Protein AF-A0AAV9ZPZ9-F1 (afdb_monomer)

Nearest PDB structures (foldseek):
  6bos-assembly1_A  TM=6.024E-01  e=9.660E-06  Homo sapiens
  6boq-assembly1_A  TM=6.324E-01  e=2.041E-05  Homo sapiens
  9dp2-assembly1_A  TM=6.092E-01  e=1.802E-05  Homo sapiens
  7n3z-assembly1_A  TM=7.004E-01  e=2.627E-04  Saccharomyces cerevisiae

Solvent-accessible surface area (backbone atoms only — not comparable to full-atom values): 19885 Å² total; per-residue (Å²): 136,84,84,80,80,78,76,78,76,72,77,76,75,75,64,76,88,62,86,49,75,63,76,82,74,74,91,55,28,40,32,43,58,47,80,62,89,50,90,67,58,61,42,52,41,38,42,64,41,79,76,90,66,96,67,90,79,85,81,86,86,81,83,82,81,91,85,80,89,80,86,86,80,84,89,86,86,81,88,85,90,81,86,83,82,85,83,87,80,85,86,83,84,83,78,90,84,81,91,85,88,84,86,71,88,83,78,77,70,76,79,72,79,76,74,86,67,77,84,62,55,54,51,31,41,34,32,34,60,48,80,47,39,44,70,62,45,54,69,30,72,71,46,52,56,60,49,73,75,31,45,33,39,33,36,20,28,32,32,47,55,78,75,52,52,80,80,57,75,68,60,93,54,44,47,67,50,72,32,38,46,83,81,53,95,84,69,57,86,54,62,47,14,22,35,43,44,28,31,41,73,76,46,73,70,56,42,77,36,68,92,56,35,49,35,34,30,45,26,35,31,50,85,63,34,36,40,32,39,34,45,38,72,53,94,85,47,84,62,67,85,74,51,97,59,65,60,68,62,49,50,49,52,35,49,51,56,37,52,78,67,72,37,46,44,36,41,36,28,35,55,61,42,42,40,37,49,62,69,70,47,98,86,52,72,86,45,72,53,92,56,91,55,76,62,34,74,55,18,52,53,48,31,48,57,20,64,78,65,52,36,42,73,49,80,61,135

Foldseek 3Di:
DDPPDPPPPDDQPPADDDEDEDDDPDLFFAEEAPPCVDQRHKFKYKYFDPWPDPDPDDDDDDDDDDDDDDDDDDDDDDDDDDDDDDDDDDDDDDDDDDDDDDDDPPPPDDPDPDPPADGPRMFIEMEHENQQCQQVLLVDVVSLVVLVVGQKYKYKFNQDDPPNLVVGDHDPQKGKDWAFDHQDPVNDGGTIIMMMIGRCNNQVVKDWPPVLDHRFWIWIDRPLATEIRGDADAPPDPCCVVDPDHRLVSNLVSLVVSLVVVGRYYYDYHQNWDQAQDFLDPPAPRRDDPPPDHTDPSVVSVSCSCVVRVYGYDHTD

Sequence (317 aa):
AQHSAQLSRSPWPRPIHHHRVLRDAGNRHLVYLCFQLRPCRSLRFSLRVPKCVGSVHTFNFVAPHTFSNSNTSHPASSAHITSAPSAPTANLLSASTNIFNDSNPNLLLPPLPSPTTPNVSSIKIQSWNIDGSFILLMGCPETQHDLVEYDFNLYQETHLRPQQHDTISVPVGYAVESKTRRPKANFAKSWGGVANVFNAARVPSSKIRNDLSGPDLMVTQVGDILLFNSYLLPESSVWEGELERELCSALAASVAMAYAGGFRIIIMGDLNARTASEMPSVYDPVRISKDNKSVSPRGRFLFRLCVDYDLVLANGA

Mean predi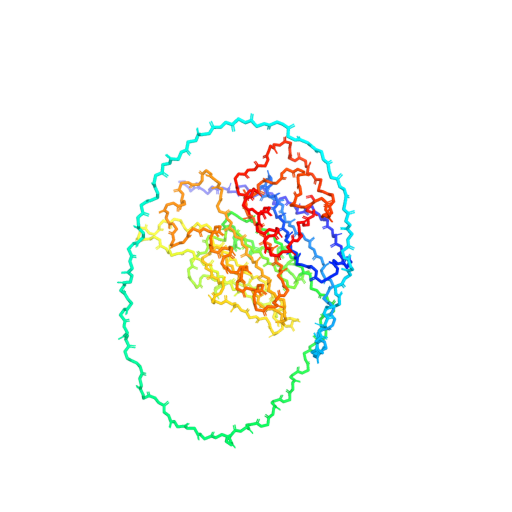cted aligned error: 13.34 Å

pLDDT: mean 73.68, std 26.49, range [20.25, 98.38]

Radius of gyration: 24.76 Å; Cα contacts (8 Å, |Δi|>4): 512; chains: 1; bounding box: 59×65×81 Å

Secondary structure (DSSP, 8-state):
---------PPPPPPPP--EEE---TT-EEEE----SSS---EEEEEEPPP--------PPPPPPP----------------PPPPPPP---------------TT--PPPPPPP------EEEEEEEE-TT-HHHHHT-HHHHHHHHT-SEEEEE---PPTTTTTT----TT-EEEEE-PPPPTT-PPP---EEEEE-TTT-TTEEE-GGG-BTTEEEEEETTEEEEEEEPPPTT-GGGGG-SS-HHHHHHHHHHHHHHTT-EEEEEEE-----TT--SSTTS-----S--SPPPHHHHHHHHHHHHTTEEEE---

Organism: NCBI:txid2862362

InterPro domains:
  IPR036691 Endonuclease/exonuclease/phosphatase superfamily [G3DSA:3.60.10.10] (123-317)
  IPR036691 Endonuclease/exonuclease/phosphatase superfamily [SSF56219] (122-315)

Structure (mmCIF, N/CA/C/O backbone):
data_AF-A0AAV9ZPZ9-F1
#
_entry.id   AF-A0AAV9ZPZ9-F1
#
loop_
_atom_site.group_PDB
_atom_site.id
_atom_site.type_symbol
_atom_site.label_atom_id
_atom_site.label_alt_id
_atom_site.label_comp_id
_atom_site.label_asym_id
_atom_site.label_entity_id
_atom_site.label_seq_id
_atom_site.pdbx_PDB_ins_code
_atom_site.Cartn_x
_atom_site.Cartn_y
_atom_site.Cartn_z
_atom_site.occupancy
_atom_site.B_iso_or_equiv
_atom_site.auth_seq_id
_atom_site.auth_comp_id
_atom_site.auth_asym_id
_atom_site.auth_atom_id
_atom_site.pdbx_PDB_model_num
ATOM 1 N N . ALA A 1 1 ? 29.589 22.861 30.982 1.00 39.78 1 ALA A N 1
ATOM 2 C CA . ALA A 1 1 ? 28.644 23.507 30.048 1.00 39.78 1 ALA A CA 1
ATOM 3 C C . ALA A 1 1 ? 27.742 22.437 29.443 1.00 39.78 1 ALA A C 1
ATOM 5 O O . ALA A 1 1 ? 28.264 21.412 29.023 1.00 39.78 1 ALA A O 1
ATOM 6 N N . GLN A 1 2 ? 26.421 22.631 29.431 1.00 34.19 2 GLN A N 1
ATOM 7 C CA . GLN A 1 2 ? 25.490 21.727 28.746 1.00 34.19 2 GLN A CA 1
ATOM 8 C C . GLN A 1 2 ? 25.285 22.223 27.310 1.00 34.19 2 GLN A C 1
ATOM 10 O O . GLN A 1 2 ? 24.747 23.308 27.114 1.00 34.19 2 GLN A O 1
ATOM 15 N N . HIS A 1 3 ? 25.701 21.443 26.309 1.00 31.19 3 HIS A N 1
ATOM 16 C CA . HIS A 1 3 ? 25.382 21.730 24.907 1.00 31.19 3 HIS A CA 1
ATOM 17 C C . HIS A 1 3 ? 24.000 21.167 24.558 1.00 31.19 3 HIS A C 1
ATOM 19 O O . HIS A 1 3 ? 23.867 20.072 24.015 1.00 31.19 3 HIS A O 1
ATOM 25 N N . SER A 1 4 ? 22.956 21.929 24.880 1.00 30.66 4 SER A N 1
ATOM 26 C CA . SER A 1 4 ? 21.592 21.689 24.410 1.00 30.66 4 SER A CA 1
ATOM 27 C C . SER A 1 4 ? 21.488 22.011 22.915 1.00 30.66 4 SER A C 1
ATOM 29 O O . SER A 1 4 ? 21.216 23.140 22.513 1.00 30.66 4 SER A O 1
ATOM 31 N N . ALA A 1 5 ? 21.721 21.004 22.070 1.00 31.52 5 ALA A N 1
ATOM 32 C CA . ALA A 1 5 ? 21.585 21.132 20.623 1.00 31.52 5 ALA A CA 1
ATOM 33 C C . ALA A 1 5 ? 20.123 21.428 20.235 1.00 31.52 5 ALA A C 1
ATOM 35 O O . ALA A 1 5 ? 19.275 20.534 20.207 1.00 31.52 5 ALA A O 1
ATOM 36 N N . GLN A 1 6 ? 19.823 22.691 19.921 1.00 29.53 6 GLN A N 1
ATOM 37 C CA . GLN A 1 6 ? 18.532 23.085 19.364 1.00 29.53 6 GLN A CA 1
ATOM 38 C C . GLN A 1 6 ? 18.382 22.505 17.952 1.00 29.53 6 GLN A C 1
ATOM 40 O O . GLN A 1 6 ? 18.874 23.065 16.973 1.00 29.53 6 GLN A O 1
ATOM 45 N N . LEU A 1 7 ? 17.669 21.382 17.844 1.00 30.73 7 LEU A N 1
ATOM 46 C CA . LEU A 1 7 ? 17.175 20.876 16.567 1.00 30.73 7 LEU A CA 1
ATOM 47 C C . LEU A 1 7 ? 16.192 21.894 15.981 1.00 30.73 7 LEU A C 1
ATOM 49 O O . LEU A 1 7 ? 15.022 21.935 16.364 1.00 30.73 7 LEU A O 1
ATOM 53 N N . SER A 1 8 ? 16.689 22.717 15.055 1.00 29.39 8 SER A N 1
ATOM 54 C CA . SER A 1 8 ? 15.884 23.662 14.285 1.00 29.39 8 SER A CA 1
ATOM 55 C C . SER A 1 8 ? 14.804 22.903 13.516 1.00 29.39 8 SER A C 1
ATOM 57 O O . SER A 1 8 ? 15.068 22.260 12.496 1.00 29.39 8 SER A O 1
ATOM 59 N N . ARG A 1 9 ? 13.572 22.939 14.035 1.00 34.66 9 ARG A N 1
ATOM 60 C CA . ARG A 1 9 ? 12.401 22.356 13.381 1.00 34.66 9 ARG A CA 1
ATOM 61 C C . ARG A 1 9 ? 12.002 23.249 12.212 1.00 34.66 9 ARG A C 1
ATOM 63 O O . ARG A 1 9 ? 11.139 24.111 12.354 1.00 34.66 9 ARG A O 1
ATOM 70 N N . SER A 1 10 ? 12.632 23.025 11.060 1.00 37.72 10 SER A N 1
ATOM 71 C CA . SER A 1 10 ? 12.112 23.524 9.786 1.00 37.72 10 SER A CA 1
ATOM 72 C C . SER A 1 10 ? 10.637 23.108 9.675 1.00 37.72 10 SER A C 1
ATOM 74 O O . SER A 1 10 ? 10.338 21.932 9.911 1.00 37.72 10 SER A O 1
ATOM 76 N N . PRO A 1 11 ? 9.700 24.030 9.390 1.00 47.59 11 PRO A N 1
ATOM 77 C CA . PRO A 1 11 ? 8.288 23.686 9.322 1.00 47.59 11 PRO A CA 1
ATOM 78 C C . PRO A 1 11 ? 8.068 22.672 8.200 1.00 47.59 11 PRO A C 1
ATOM 80 O O . PRO A 1 11 ? 8.465 22.910 7.057 1.00 47.59 11 PRO A O 1
ATOM 83 N N . TRP A 1 12 ? 7.433 21.541 8.525 1.00 48.06 12 TRP A N 1
ATOM 84 C CA . TRP A 1 12 ? 7.112 20.511 7.540 1.00 48.06 12 TRP A CA 1
ATOM 85 C C . TRP A 1 12 ? 6.350 21.146 6.365 1.00 48.06 12 TRP A C 1
ATOM 87 O O . TRP A 1 12 ? 5.352 21.840 6.594 1.00 48.06 12 TRP A O 1
ATOM 97 N N . PRO A 1 13 ? 6.804 20.959 5.112 1.00 46.88 13 PRO A N 1
ATOM 98 C CA . PRO A 1 13 ? 6.158 21.578 3.964 1.00 46.88 13 PRO A CA 1
ATOM 99 C C . PRO A 1 13 ? 4.733 21.039 3.841 1.00 46.88 13 PRO A C 1
ATOM 101 O O . PRO A 1 13 ? 4.533 19.837 3.659 1.00 46.88 13 PRO A O 1
ATOM 104 N N . ARG A 1 14 ? 3.743 21.934 3.954 1.00 41.25 14 ARG A N 1
ATOM 105 C CA . ARG A 1 14 ? 2.322 21.566 3.889 1.00 41.25 14 ARG A CA 1
ATOM 106 C C . ARG A 1 14 ? 2.041 20.800 2.585 1.00 41.25 14 ARG A C 1
ATOM 108 O O . ARG A 1 14 ? 2.448 21.285 1.524 1.00 41.25 14 ARG A O 1
ATOM 115 N N . PRO A 1 15 ? 1.346 19.646 2.625 1.00 45.75 15 PRO A N 1
ATOM 116 C CA . PRO A 1 15 ? 0.983 18.916 1.416 1.00 45.75 15 PRO A CA 1
ATOM 117 C C . PRO A 1 15 ? 0.199 19.812 0.452 1.00 45.75 15 PRO A C 1
ATOM 119 O O . PRO A 1 15 ? -0.768 20.450 0.856 1.00 45.75 15 PRO A O 1
ATOM 122 N N . ILE A 1 16 ? 0.578 19.851 -0.826 1.00 39.03 16 ILE A N 1
ATOM 123 C CA . ILE A 1 16 ? -0.185 20.597 -1.838 1.00 39.03 16 ILE A CA 1
ATOM 124 C C . ILE A 1 16 ? -1.461 19.808 -2.153 1.00 39.03 16 ILE A C 1
ATOM 126 O O . ILE A 1 16 ? -1.401 18.642 -2.540 1.00 39.03 16 ILE A O 1
ATOM 130 N N . HIS A 1 17 ? -2.624 20.429 -1.959 1.00 45.06 17 HIS A N 1
ATOM 131 C CA . HIS A 1 17 ? -3.911 19.744 -2.056 1.00 45.06 17 HIS A CA 1
ATOM 132 C C . HIS A 1 17 ? -4.427 19.682 -3.502 1.00 45.06 17 HIS A C 1
ATOM 134 O O . HIS A 1 17 ? -4.764 20.701 -4.106 1.00 45.06 17 HIS A O 1
ATOM 140 N N . HIS A 1 18 ? -4.575 18.468 -4.033 1.00 43.56 18 HIS A N 1
ATOM 141 C CA . HIS A 1 18 ? -5.292 18.203 -5.279 1.00 43.56 18 HIS A CA 1
ATOM 142 C C . HIS A 1 18 ? -6.359 17.133 -5.030 1.00 43.56 18 HIS A C 1
ATOM 144 O O . HIS A 1 18 ? -6.043 15.962 -4.846 1.00 43.56 18 HIS A O 1
ATOM 150 N N . HIS A 1 19 ? -7.633 17.535 -5.018 1.00 41.22 19 HIS A N 1
ATOM 151 C CA . HIS A 1 19 ? -8.759 16.611 -4.882 1.00 41.22 19 HIS A CA 1
ATOM 152 C C . HIS A 1 19 ? -9.276 16.213 -6.264 1.00 41.22 19 HIS A C 1
ATOM 154 O O . HIS A 1 19 ? -9.821 17.046 -6.988 1.00 41.22 19 HIS A O 1
ATOM 160 N N . ARG A 1 20 ? -9.156 14.929 -6.619 1.00 50.56 20 ARG A N 1
ATOM 161 C CA . ARG A 1 20 ? -9.786 14.365 -7.821 1.00 50.56 20 ARG A CA 1
ATOM 162 C C . ARG A 1 20 ? -10.886 13.389 -7.410 1.00 50.56 20 ARG A C 1
ATOM 164 O O . ARG A 1 20 ? -10.619 12.378 -6.762 1.00 50.56 20 ARG A O 1
ATOM 171 N N . VAL A 1 21 ? -12.126 13.711 -7.778 1.00 45.38 21 VAL A N 1
ATOM 172 C CA . VAL A 1 21 ? -13.261 12.782 -7.698 1.00 45.38 21 VAL A CA 1
ATOM 173 C C . VAL A 1 21 ? -13.277 11.983 -8.989 1.00 45.38 21 VAL A C 1
ATOM 175 O O . VAL A 1 21 ? -13.407 12.569 -10.065 1.00 45.38 21 VAL A O 1
ATOM 178 N N . LEU A 1 22 ? -13.164 10.663 -8.890 1.00 44.69 22 LEU A N 1
ATOM 179 C CA . LEU A 1 22 ? -13.325 9.797 -10.051 1.00 44.69 22 LEU A CA 1
ATOM 180 C C . LEU A 1 22 ? -14.797 9.428 -10.225 1.00 44.69 22 LEU A C 1
ATOM 182 O O . LEU A 1 22 ? -15.501 9.089 -9.271 1.00 44.69 22 LEU A O 1
ATOM 186 N N . ARG A 1 23 ? -15.263 9.554 -11.467 1.00 42.53 23 ARG A N 1
ATOM 187 C CA . ARG A 1 23 ? -16.580 9.118 -11.918 1.00 42.53 23 ARG A CA 1
ATOM 188 C C . ARG A 1 23 ? -16.348 8.017 -12.938 1.00 42.53 23 ARG A C 1
ATOM 190 O O . ARG A 1 23 ? -15.671 8.276 -13.921 1.00 42.53 23 ARG A O 1
ATOM 197 N N . ASP A 1 24 ? -16.919 6.856 -12.646 1.00 47.81 24 ASP A N 1
ATOM 198 C CA . ASP A 1 24 ? -17.129 5.726 -13.550 1.00 47.81 24 ASP A CA 1
ATOM 199 C C . ASP A 1 24 ? -15.905 5.242 -14.360 1.00 47.81 24 ASP A C 1
ATOM 201 O O . ASP A 1 24 ? -15.555 5.787 -15.403 1.00 47.81 24 ASP A O 1
ATOM 205 N N . ALA A 1 25 ? -15.271 4.170 -13.875 1.00 47.66 25 ALA A N 1
ATOM 206 C CA . ALA A 1 25 ? -14.272 3.399 -14.622 1.00 47.66 25 ALA A CA 1
ATOM 207 C C . ALA A 1 25 ? -14.888 2.143 -15.283 1.00 47.66 25 ALA A C 1
ATOM 209 O O . ALA A 1 25 ? -14.162 1.242 -15.709 1.00 47.66 25 ALA A O 1
ATOM 210 N N . GLY A 1 26 ? -16.223 2.040 -15.316 1.00 56.88 26 GLY A N 1
ATOM 211 C CA . GLY A 1 26 ? -16.924 0.788 -15.568 1.00 56.88 26 GLY A CA 1
ATOM 212 C C . GLY A 1 26 ? -16.586 -0.270 -14.514 1.00 56.88 26 GLY A C 1
ATOM 213 O O . GLY A 1 26 ? -16.321 0.039 -13.351 1.00 56.88 26 GLY A O 1
ATOM 214 N N . ASN A 1 27 ? -16.559 -1.533 -14.943 1.00 58.91 27 ASN A N 1
ATOM 215 C CA . ASN A 1 27 ? -16.225 -2.678 -14.089 1.00 58.91 27 ASN A CA 1
ATOM 216 C C . ASN A 1 27 ? -14.707 -2.948 -13.961 1.00 58.91 27 ASN A C 1
ATOM 218 O O . ASN A 1 27 ? -14.335 -3.892 -13.267 1.00 58.91 27 ASN A O 1
ATOM 222 N N . ARG A 1 28 ? -13.837 -2.159 -14.617 1.00 61.00 28 ARG A N 1
ATOM 223 C CA . ARG A 1 28 ? -12.378 -2.390 -14.635 1.00 61.00 28 ARG A CA 1
ATOM 224 C C . ARG A 1 28 ? -11.735 -2.101 -13.274 1.00 61.00 28 ARG A C 1
ATOM 226 O O . ARG A 1 28 ? -12.245 -1.316 -12.470 1.00 61.00 28 ARG A O 1
ATOM 233 N N . HIS A 1 29 ? -10.590 -2.724 -13.014 1.00 78.25 29 HIS A N 1
ATOM 234 C CA . HIS A 1 29 ? -9.835 -2.542 -11.773 1.00 78.25 29 HIS A CA 1
ATOM 235 C C . HIS A 1 29 ? -8.900 -1.323 -11.836 1.00 78.25 29 HIS A C 1
ATOM 237 O O . HIS A 1 29 ? -8.611 -0.797 -12.911 1.00 78.25 29 HIS A O 1
ATOM 243 N N . LEU A 1 30 ? -8.429 -0.833 -10.682 1.00 76.94 30 LEU A N 1
ATOM 244 C CA . LEU A 1 30 ? -7.764 0.474 -10.584 1.00 76.94 30 LEU A CA 1
ATOM 245 C C . LEU A 1 30 ? -6.407 0.405 -9.871 1.00 76.94 30 LEU A C 1
ATOM 247 O O . LEU A 1 30 ? -6.271 -0.159 -8.787 1.00 76.94 30 LEU A O 1
ATOM 251 N N . VAL A 1 31 ? -5.400 1.053 -10.454 1.00 70.75 31 VAL A N 1
ATOM 252 C CA . VAL A 1 31 ? -4.040 1.155 -9.909 1.00 70.75 31 VAL A CA 1
ATOM 253 C C . VAL A 1 31 ? -3.627 2.620 -9.846 1.00 70.75 31 VAL A C 1
ATOM 255 O O . VAL A 1 31 ? -3.607 3.329 -10.852 1.00 70.75 31 VAL A O 1
ATOM 258 N N . TYR A 1 32 ? -3.253 3.073 -8.655 1.00 71.12 32 TYR A N 1
ATOM 259 C CA . TYR A 1 32 ? -2.801 4.431 -8.382 1.00 71.12 32 TYR A CA 1
ATOM 260 C C . TYR A 1 32 ? -1.326 4.427 -8.014 1.00 71.12 32 TYR A C 1
ATOM 262 O O . TYR A 1 32 ? -0.907 3.773 -7.060 1.00 71.12 32 TYR A O 1
ATOM 270 N N . LEU A 1 33 ? -0.545 5.219 -8.742 1.00 57.72 33 LEU A N 1
ATOM 271 C CA . LEU A 1 33 ? 0.887 5.348 -8.510 1.00 57.72 33 LEU A CA 1
ATOM 272 C C . LEU A 1 33 ? 1.203 6.620 -7.736 1.00 57.72 33 LEU A C 1
ATOM 274 O O . LEU A 1 33 ? 1.046 7.731 -8.251 1.00 57.72 33 LEU A O 1
ATOM 278 N N . CYS A 1 34 ? 1.698 6.453 -6.509 1.00 52.28 34 CYS A N 1
ATOM 279 C CA . CYS A 1 34 ? 2.294 7.544 -5.753 1.00 52.28 34 CYS A CA 1
ATOM 280 C C . CYS A 1 34 ? 3.713 7.799 -6.263 1.00 52.28 34 CYS A C 1
ATOM 282 O O . CYS A 1 34 ? 4.687 7.241 -5.769 1.00 52.28 34 CYS A O 1
ATOM 284 N N . PHE A 1 35 ? 3.832 8.656 -7.279 1.00 49.41 35 PHE A N 1
ATOM 285 C CA . PHE A 1 35 ? 5.126 9.108 -7.786 1.00 49.41 35 PHE A CA 1
ATOM 286 C C . PHE A 1 35 ? 5.773 10.107 -6.824 1.00 49.41 35 PHE A C 1
ATOM 288 O O . PHE A 1 35 ? 5.693 11.325 -7.014 1.00 49.41 35 PHE A O 1
ATOM 295 N N . GLN A 1 36 ? 6.448 9.589 -5.797 1.00 44.31 36 GLN A N 1
ATOM 296 C CA . GLN A 1 36 ? 7.158 10.394 -4.808 1.00 44.31 36 GLN A CA 1
ATOM 297 C C . GLN A 1 36 ? 8.481 10.962 -5.367 1.00 44.31 36 GLN A C 1
ATOM 299 O O . GLN A 1 36 ? 9.577 10.648 -4.920 1.00 44.31 36 GLN A O 1
ATOM 304 N N . LEU A 1 37 ? 8.381 11.864 -6.353 1.00 36.00 37 LEU A N 1
ATOM 305 C CA . LEU A 1 37 ? 9.528 12.532 -6.994 1.00 36.00 37 LEU A CA 1
ATOM 306 C C . LEU A 1 37 ? 10.371 13.396 -6.029 1.00 36.00 37 LEU A C 1
ATOM 308 O O . LEU A 1 37 ? 11.476 13.804 -6.387 1.00 36.00 37 LEU A O 1
ATOM 312 N N . ARG A 1 38 ? 9.843 13.706 -4.834 1.00 40.94 38 ARG A N 1
ATOM 313 C CA . ARG A 1 38 ? 10.512 14.307 -3.660 1.00 40.94 38 ARG A CA 1
ATOM 314 C C . ARG A 1 38 ? 9.759 13.867 -2.389 1.00 40.94 38 ARG A C 1
ATOM 316 O O . ARG A 1 38 ? 8.539 13.742 -2.493 1.00 40.94 38 ARG A O 1
ATOM 323 N N . PRO A 1 39 ? 10.401 13.728 -1.211 1.00 43.56 39 PRO A N 1
ATOM 324 C CA . PRO A 1 39 ? 9.840 13.089 0.002 1.00 43.56 39 PRO A CA 1
ATOM 325 C C . PRO A 1 39 ? 8.656 13.800 0.708 1.00 43.56 39 PRO A C 1
ATOM 327 O O . PRO A 1 39 ? 8.381 13.548 1.875 1.00 43.56 39 PRO A O 1
ATOM 330 N N . CYS A 1 40 ? 7.935 14.697 0.027 1.00 45.97 40 CYS A N 1
ATOM 331 C CA . CYS A 1 40 ? 6.911 15.568 0.617 1.00 45.97 40 CYS A CA 1
ATOM 332 C C . CYS A 1 40 ? 5.625 15.641 -0.234 1.00 45.97 40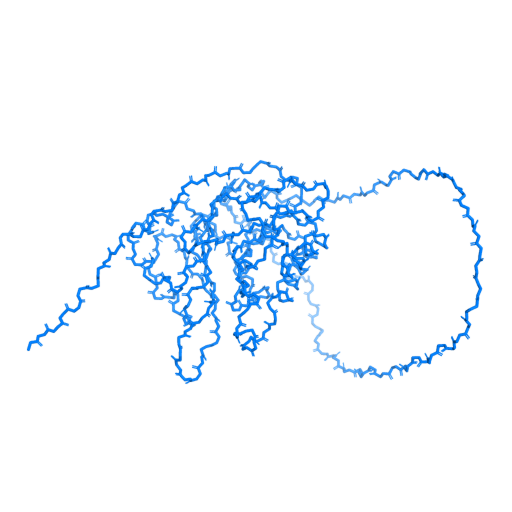 CYS A C 1
ATOM 334 O O . CYS A 1 40 ? 5.064 16.725 -0.412 1.00 45.97 40 CYS A O 1
ATOM 336 N N . ARG A 1 41 ? 5.180 14.528 -0.836 1.00 52.78 41 ARG A N 1
ATOM 337 C CA . ARG A 1 41 ? 3.961 14.491 -1.668 1.00 52.78 41 ARG A CA 1
ATOM 338 C C . ARG A 1 41 ? 3.021 13.355 -1.273 1.00 52.78 41 ARG A C 1
ATOM 340 O O . ARG A 1 41 ? 3.182 12.224 -1.708 1.00 52.78 41 ARG A O 1
ATOM 347 N N . SER A 1 42 ? 1.997 13.716 -0.506 1.00 55.88 42 SER A N 1
ATOM 348 C CA . SER A 1 42 ? 0.817 12.884 -0.267 1.00 55.88 42 SER A CA 1
ATOM 349 C C . SER A 1 42 ? -0.095 12.854 -1.504 1.00 55.88 42 SER A C 1
ATOM 351 O O . SER A 1 42 ? -0.313 13.886 -2.145 1.00 55.88 42 SER A O 1
ATOM 353 N N . LEU A 1 43 ? -0.647 11.682 -1.821 1.00 56.81 43 LEU A N 1
ATOM 354 C CA . LEU A 1 43 ? -1.585 11.452 -2.920 1.00 56.81 43 LEU A CA 1
ATOM 355 C C . LEU A 1 43 ? -3.004 11.230 -2.366 1.00 56.81 43 LEU A C 1
ATOM 357 O O . LEU A 1 43 ? -3.195 10.413 -1.468 1.00 56.81 43 LEU A O 1
ATOM 361 N N . ARG A 1 44 ? -4.004 11.958 -2.885 1.00 63.72 44 ARG A N 1
ATOM 362 C CA . ARG A 1 44 ? -5.352 12.086 -2.290 1.00 63.72 44 ARG A CA 1
ATOM 363 C C . ARG A 1 44 ? -6.465 11.829 -3.309 1.00 63.72 44 ARG A C 1
ATOM 365 O O . ARG A 1 44 ? -6.514 12.494 -4.343 1.00 63.72 44 ARG A O 1
ATOM 372 N N . PHE A 1 45 ? -7.409 10.941 -2.991 1.00 58.66 45 PHE A N 1
ATOM 373 C CA . PHE A 1 45 ? -8.557 10.626 -3.852 1.00 58.66 45 PHE A CA 1
ATOM 374 C C . PHE A 1 45 ? -9.877 10.497 -3.085 1.00 58.66 45 PHE A C 1
ATOM 376 O O . PHE A 1 45 ? -9.914 10.231 -1.884 1.00 58.66 45 PHE A O 1
ATOM 383 N N . SER A 1 46 ? -10.982 10.630 -3.823 1.00 61.47 46 SER A N 1
ATOM 384 C CA . SER A 1 46 ? -12.315 10.222 -3.377 1.00 61.47 46 SER A CA 1
ATOM 385 C C . SER A 1 46 ? -12.937 9.302 -4.424 1.00 61.47 46 SER A C 1
ATOM 387 O O . SER A 1 46 ? -13.151 9.711 -5.571 1.00 61.47 46 SER A O 1
ATOM 389 N N . LEU A 1 47 ? -13.200 8.056 -4.025 1.00 64.31 47 LEU A N 1
ATOM 390 C CA . LEU A 1 47 ? -13.844 7.041 -4.848 1.00 64.31 47 LEU A CA 1
ATOM 391 C C . LEU A 1 47 ? -15.313 6.922 -4.441 1.00 64.31 47 LEU A C 1
ATOM 393 O O . LEU A 1 47 ? -15.624 6.683 -3.275 1.00 64.31 47 LEU A O 1
ATOM 397 N N . ARG A 1 48 ? -16.229 7.029 -5.406 1.00 57.62 48 ARG A N 1
ATOM 398 C CA . ARG A 1 48 ? -17.614 6.587 -5.204 1.00 57.62 48 ARG A CA 1
ATOM 399 C C . ARG A 1 48 ? -17.666 5.074 -5.338 1.00 57.62 48 ARG A C 1
ATOM 401 O O . ARG A 1 48 ? -17.303 4.542 -6.382 1.00 57.62 48 ARG A O 1
ATOM 408 N N . VAL A 1 49 ? -18.124 4.399 -4.290 1.00 51.09 49 VAL A N 1
ATOM 409 C CA . VAL A 1 49 ? -18.348 2.954 -4.318 1.00 51.09 49 VAL A CA 1
ATOM 410 C C . VAL A 1 49 ? -19.817 2.748 -4.698 1.00 51.09 49 VAL A C 1
ATOM 412 O O . VAL A 1 49 ? -20.687 3.233 -3.970 1.00 51.09 49 VAL A O 1
ATOM 415 N N . PRO A 1 50 ? -20.140 2.100 -5.837 1.00 43.88 50 PRO A N 1
ATOM 416 C CA . PRO A 1 50 ? -21.522 1.736 -6.143 1.00 43.88 50 PRO A CA 1
ATOM 417 C C . PRO A 1 50 ? -22.096 0.882 -5.007 1.00 43.88 50 PRO A C 1
ATOM 419 O O . PRO A 1 50 ? -21.387 0.051 -4.441 1.00 43.88 50 PRO A O 1
ATOM 422 N N . LYS A 1 51 ? -23.365 1.122 -4.650 1.00 43.06 51 LYS A N 1
ATOM 423 C CA . LYS A 1 51 ? -24.006 0.506 -3.478 1.00 43.06 51 LYS A CA 1
ATOM 424 C C . LYS A 1 51 ? -23.903 -1.021 -3.539 1.00 43.06 51 LYS A C 1
ATOM 426 O O . LYS A 1 51 ? -24.452 -1.628 -4.454 1.00 43.06 51 LYS A O 1
ATOM 431 N N . CYS A 1 52 ? -23.295 -1.628 -2.523 1.00 35.34 52 CYS A N 1
ATOM 432 C CA . CYS A 1 52 ? -23.224 -3.080 -2.362 1.00 35.34 52 CYS A CA 1
ATOM 433 C C . CYS A 1 52 ? -24.590 -3.649 -1.921 1.00 35.34 52 CYS A C 1
ATOM 435 O O . CYS A 1 52 ? -24.769 -4.056 -0.775 1.00 35.34 52 CYS A O 1
ATOM 437 N N . VAL A 1 53 ? -25.573 -3.646 -2.825 1.00 32.31 53 VAL A N 1
ATOM 438 C CA . VAL A 1 53 ? -26.846 -4.367 -2.668 1.00 32.31 53 VAL A CA 1
ATOM 439 C C . VAL A 1 53 ? -26.648 -5.771 -3.232 1.00 32.31 53 VAL A C 1
ATOM 441 O O . VAL A 1 53 ? -26.299 -5.900 -4.404 1.00 32.31 53 VAL A O 1
ATOM 444 N N . GLY A 1 54 ? -26.839 -6.804 -2.405 1.00 26.72 54 GLY A N 1
ATOM 445 C CA . GLY A 1 54 ? -26.486 -8.200 -2.700 1.00 26.72 54 GLY A CA 1
ATOM 446 C C . GLY A 1 54 ? -27.216 -8.799 -3.906 1.00 26.72 54 GLY A C 1
ATOM 447 O O . GLY A 1 54 ? -28.212 -9.495 -3.748 1.00 26.72 54 GLY A O 1
ATOM 448 N N . SER A 1 55 ? -26.693 -8.533 -5.101 1.00 23.78 55 SER A N 1
ATOM 449 C CA . SER A 1 55 ? -27.284 -8.894 -6.389 1.00 23.78 55 SER A CA 1
ATOM 450 C C . SER A 1 55 ? -26.324 -9.826 -7.121 1.00 23.78 55 SER A C 1
ATOM 452 O O . SER A 1 55 ? -25.280 -9.395 -7.609 1.00 23.78 55 SER A O 1
ATOM 454 N N . VAL A 1 56 ? -26.650 -11.120 -7.173 1.00 21.72 56 VAL A N 1
ATOM 455 C CA . VAL A 1 56 ? -25.863 -12.100 -7.934 1.00 21.72 56 VAL A CA 1
ATOM 456 C C . VAL A 1 56 ? -26.141 -11.886 -9.420 1.00 21.72 56 VAL A C 1
ATOM 458 O O . VAL A 1 56 ? -27.157 -12.334 -9.945 1.00 21.72 56 VAL A O 1
ATOM 461 N N . HIS A 1 57 ? -25.247 -11.170 -10.099 1.00 22.39 57 HIS A N 1
ATOM 462 C CA . HIS A 1 57 ? -25.347 -10.936 -11.536 1.00 22.39 57 HIS A CA 1
ATOM 463 C C . HIS A 1 57 ? -24.651 -12.050 -12.324 1.00 22.39 57 HIS A C 1
ATOM 465 O O . HIS A 1 57 ? -23.444 -12.014 -12.555 1.00 22.39 57 HIS A O 1
ATOM 471 N N . THR A 1 58 ? -25.427 -13.040 -12.763 1.00 21.06 58 THR A N 1
ATOM 472 C CA . THR A 1 58 ? -24.995 -14.002 -13.784 1.00 21.06 58 THR A CA 1
ATOM 473 C C . THR A 1 58 ? -25.017 -13.330 -15.159 1.00 21.06 58 THR A C 1
ATOM 475 O O . THR A 1 58 ? -26.048 -12.791 -15.559 1.00 21.06 58 THR A O 1
ATOM 478 N N . PHE A 1 59 ? -23.910 -13.387 -15.902 1.00 21.45 59 PHE A N 1
ATOM 479 C CA . PHE A 1 59 ? -23.819 -12.850 -17.263 1.00 21.45 59 PHE A CA 1
ATOM 480 C C . PHE A 1 59 ? -23.460 -13.948 -18.268 1.00 21.45 59 PHE A C 1
ATOM 482 O O . PHE A 1 59 ? -22.410 -14.578 -18.163 1.00 21.45 59 PHE A O 1
ATOM 489 N N . ASN A 1 60 ? -24.320 -14.134 -19.271 1.00 20.25 60 ASN A N 1
ATOM 490 C CA . ASN A 1 60 ? -24.028 -14.948 -20.449 1.00 20.25 60 ASN A CA 1
ATOM 491 C C . ASN A 1 60 ? -23.396 -14.061 -21.528 1.00 20.25 60 ASN A C 1
ATOM 493 O O . ASN A 1 60 ? -23.954 -13.015 -21.862 1.00 20.25 60 ASN A O 1
ATOM 497 N N . PHE A 1 61 ? -22.279 -14.492 -22.114 1.00 22.16 61 PHE A N 1
ATOM 498 C CA . PHE A 1 61 ? -21.699 -13.827 -23.281 1.00 22.16 61 PHE A CA 1
ATOM 499 C C . PHE A 1 61 ? -22.278 -14.399 -24.578 1.00 22.16 61 PHE A C 1
ATOM 501 O O . PHE A 1 61 ? -22.198 -15.600 -24.827 1.00 22.16 61 PHE A O 1
ATOM 508 N N . VAL A 1 62 ? -22.809 -13.521 -25.430 1.00 21.50 62 VAL A N 1
ATOM 509 C CA . VAL A 1 62 ? -23.096 -13.819 -26.840 1.00 21.50 62 VAL A CA 1
ATOM 510 C C . VAL A 1 62 ? -21.942 -13.262 -27.666 1.00 21.50 62 VAL A C 1
ATOM 512 O O . VAL A 1 62 ? -21.678 -12.061 -27.627 1.00 21.50 62 VAL A O 1
ATOM 515 N N . ALA A 1 63 ? -21.235 -14.126 -28.392 1.00 23.62 63 ALA A N 1
ATOM 516 C CA . ALA A 1 63 ? -20.118 -13.713 -29.236 1.00 23.62 63 ALA A CA 1
ATOM 517 C C . ALA A 1 63 ? -20.624 -13.079 -30.551 1.00 23.62 63 ALA A C 1
ATOM 519 O O . ALA A 1 63 ? -21.436 -13.702 -31.239 1.00 23.62 63 ALA A O 1
ATOM 520 N N . PRO A 1 64 ? -20.155 -11.877 -30.941 1.00 26.86 64 PRO A N 1
ATOM 521 C CA . PRO A 1 64 ? -20.404 -11.336 -32.273 1.00 26.86 64 PRO A CA 1
ATOM 522 C C . PRO A 1 64 ? -19.562 -12.065 -33.335 1.00 26.86 64 PRO A C 1
ATOM 524 O O . PRO A 1 64 ? -18.516 -12.645 -33.042 1.00 26.86 64 PRO A O 1
ATOM 527 N N . HIS A 1 65 ? -20.043 -12.053 -34.578 1.00 26.00 65 HIS A N 1
ATOM 528 C CA . HIS A 1 65 ? -19.540 -12.918 -35.648 1.00 26.00 65 HIS A CA 1
ATOM 529 C C . HIS A 1 65 ? -18.139 -12.570 -36.178 1.00 26.00 65 HIS A C 1
ATOM 531 O O . HIS A 1 65 ? -17.697 -11.423 -36.191 1.00 26.00 65 HIS A O 1
ATOM 537 N N . THR A 1 66 ? -17.497 -13.603 -36.725 1.00 28.36 66 THR A N 1
ATOM 538 C CA . THR A 1 66 ? -16.311 -13.542 -37.588 1.00 28.36 66 THR A CA 1
ATOM 539 C C . THR A 1 66 ? -16.479 -12.599 -38.782 1.00 28.36 66 THR A C 1
ATOM 541 O O . THR A 1 66 ? -17.520 -12.616 -39.438 1.00 28.36 66 THR A O 1
ATOM 544 N N . PHE A 1 67 ? -15.396 -11.919 -39.164 1.00 25.56 67 PHE A N 1
ATOM 545 C CA . PHE A 1 67 ? -15.195 -11.386 -40.516 1.00 25.56 67 PHE A CA 1
ATOM 546 C C . PHE A 1 67 ? -13.908 -11.961 -41.128 1.00 25.56 67 PHE A C 1
ATOM 548 O O . PHE A 1 67 ? -13.042 -12.448 -40.404 1.00 25.56 67 PHE A O 1
ATOM 555 N N . SER A 1 68 ? -13.817 -11.979 -42.459 1.00 29.91 68 SER A N 1
ATOM 556 C CA . SER A 1 68 ? -12.859 -12.806 -43.212 1.00 29.91 68 SER A CA 1
ATOM 557 C C . SER A 1 68 ? -12.110 -12.031 -44.305 1.00 29.91 68 SER A C 1
ATOM 559 O O . SER A 1 68 ? -12.577 -10.978 -44.731 1.00 29.91 68 SER A O 1
ATOM 561 N N . ASN A 1 69 ? -11.024 -12.644 -44.806 1.00 30.73 69 ASN A N 1
ATOM 562 C CA . ASN A 1 69 ? -10.300 -12.330 -46.053 1.00 30.73 69 ASN A CA 1
ATOM 563 C C . ASN A 1 69 ? -9.431 -11.040 -46.074 1.00 30.73 69 ASN A C 1
ATOM 565 O O . ASN A 1 69 ? -9.753 -10.055 -45.425 1.00 30.73 69 ASN A O 1
ATOM 569 N N . SER A 1 70 ? -8.300 -10.975 -46.806 1.00 33.12 70 SER A N 1
ATOM 570 C CA . SER A 1 70 ? -7.560 -12.040 -47.533 1.00 33.12 70 SER A CA 1
ATOM 571 C C . SER A 1 70 ? -6.155 -11.625 -48.029 1.00 33.12 70 SER A C 1
ATOM 573 O O . SER A 1 70 ? -5.998 -10.521 -48.535 1.00 33.12 70 SER A O 1
ATOM 575 N N . ASN A 1 71 ? -5.251 -12.617 -48.086 1.00 31.09 71 ASN A N 1
ATOM 576 C CA . ASN A 1 71 ? -4.205 -12.867 -49.106 1.00 31.09 71 ASN A CA 1
ATOM 577 C C . ASN A 1 71 ? -2.956 -11.966 -49.297 1.00 31.09 71 ASN A C 1
ATOM 579 O O . ASN A 1 71 ? -2.963 -10.753 -49.138 1.00 31.09 71 ASN A O 1
ATOM 583 N N . THR A 1 72 ? -1.924 -12.645 -49.840 1.00 31.22 72 THR A N 1
ATOM 584 C CA . THR A 1 72 ? -0.611 -12.201 -50.380 1.00 31.22 72 THR A CA 1
ATOM 585 C C . THR A 1 72 ? 0.517 -11.937 -49.363 1.00 31.22 72 THR A C 1
ATOM 587 O O . THR A 1 72 ? 0.290 -11.314 -48.336 1.00 31.22 72 THR A O 1
ATOM 590 N N . SER A 1 73 ? 1.765 -12.394 -49.573 1.00 32.62 73 SER A N 1
ATOM 591 C CA . SER A 1 73 ? 2.293 -13.426 -50.504 1.00 32.62 73 SER A CA 1
ATOM 592 C C . SER A 1 73 ? 3.691 -13.921 -50.065 1.00 32.62 73 SER A C 1
ATOM 594 O O . SER A 1 73 ? 4.452 -13.156 -49.482 1.00 32.62 73 SER A O 1
ATOM 596 N N . HIS A 1 74 ? 4.055 -15.172 -50.387 1.00 33.84 74 HIS A N 1
ATOM 597 C CA . HIS A 1 74 ? 5.412 -15.727 -50.184 1.00 33.84 74 HIS A CA 1
ATOM 598 C C . HIS A 1 74 ? 6.471 -15.064 -51.100 1.00 33.84 74 HIS A C 1
ATOM 600 O O . HIS A 1 74 ? 6.112 -14.469 -52.117 1.00 33.84 74 HIS A O 1
ATOM 606 N N . PRO A 1 75 ? 7.773 -15.165 -50.759 1.00 46.72 75 PRO A N 1
ATOM 607 C CA . PRO A 1 75 ? 8.583 -16.302 -51.236 1.00 46.72 75 PRO A CA 1
ATOM 608 C C . PRO A 1 75 ? 9.130 -17.190 -50.102 1.00 46.72 75 PRO A C 1
ATOM 610 O O . PRO A 1 75 ? 8.901 -16.925 -48.923 1.00 46.72 75 PRO A O 1
ATOM 613 N N . ALA A 1 76 ? 9.837 -18.264 -50.466 1.00 33.22 76 ALA A N 1
ATOM 614 C CA . ALA A 1 76 ? 10.399 -19.246 -49.538 1.00 33.22 76 ALA A CA 1
ATOM 615 C C . ALA A 1 76 ? 11.936 -19.199 -49.465 1.00 33.22 76 ALA A C 1
ATOM 617 O O . ALA A 1 76 ? 12.610 -18.882 -50.444 1.00 33.22 76 ALA A O 1
ATOM 618 N N . SER A 1 77 ? 12.482 -19.628 -48.327 1.00 35.78 77 SER A N 1
ATOM 619 C CA . SER A 1 77 ? 13.833 -20.187 -48.202 1.00 35.78 77 SER A CA 1
ATOM 620 C C . SER A 1 77 ? 13.797 -21.361 -47.211 1.00 35.78 77 SER A C 1
ATOM 622 O O . SER A 1 77 ? 12.799 -21.564 -46.515 1.00 35.78 77 SER A O 1
ATOM 624 N N . SER A 1 78 ? 14.819 -22.217 -47.233 1.00 33.00 78 SER A N 1
ATOM 625 C CA . SER A 1 78 ? 14.678 -23.629 -46.851 1.00 33.00 78 SER A CA 1
ATOM 626 C C . SER A 1 78 ? 15.692 -24.127 -45.821 1.00 33.00 78 SER A C 1
ATOM 628 O O . SER A 1 78 ? 16.831 -23.677 -45.806 1.00 33.00 78 SER A O 1
ATOM 630 N N . ALA A 1 79 ? 15.283 -25.182 -45.108 1.00 31.81 79 ALA A N 1
ATOM 631 C CA . ALA A 1 79 ? 16.098 -26.114 -44.322 1.00 31.81 79 ALA A CA 1
ATOM 632 C C . ALA A 1 79 ? 16.813 -25.570 -43.066 1.00 31.81 79 ALA A C 1
ATOM 634 O O . ALA A 1 79 ? 17.853 -24.928 -43.134 1.00 31.81 79 ALA A O 1
ATOM 635 N N . HIS A 1 80 ? 16.375 -26.060 -41.903 1.00 35.50 80 HIS A N 1
ATOM 636 C CA . HIS A 1 80 ? 17.113 -27.165 -41.282 1.00 35.50 80 HIS A CA 1
ATOM 637 C C . HIS A 1 80 ? 16.186 -28.033 -40.418 1.00 35.50 80 HIS A C 1
ATOM 639 O O . HIS A 1 80 ? 15.326 -27.517 -39.710 1.00 35.50 80 HIS A O 1
ATOM 645 N N . ILE A 1 81 ? 16.370 -29.354 -40.477 1.00 36.78 81 ILE A N 1
ATOM 646 C CA . ILE A 1 81 ? 15.753 -30.310 -39.548 1.00 36.78 81 ILE A CA 1
ATOM 647 C C . ILE A 1 81 ? 16.841 -30.754 -38.572 1.00 36.78 81 ILE A C 1
ATOM 649 O O . ILE A 1 81 ? 17.872 -31.274 -38.997 1.00 36.78 81 ILE A O 1
ATOM 653 N N . THR A 1 82 ? 16.599 -30.581 -37.276 1.00 36.31 82 THR A N 1
ATOM 654 C CA . THR A 1 82 ? 17.379 -31.192 -36.192 1.00 36.31 82 THR A CA 1
ATOM 655 C C . THR A 1 82 ? 16.433 -31.726 -35.117 1.00 36.31 82 THR A C 1
ATOM 657 O O . THR A 1 82 ? 15.346 -31.198 -34.890 1.00 36.31 82 THR A O 1
ATOM 660 N N . SER A 1 83 ? 16.817 -32.849 -34.513 1.00 35.66 83 SER A N 1
ATOM 661 C CA . SER A 1 83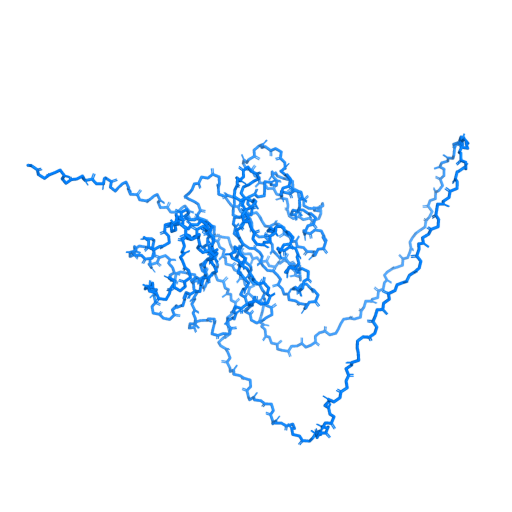 ? 15.971 -33.677 -33.648 1.00 35.66 83 SER A CA 1
ATOM 662 C C . SER A 1 83 ? 15.675 -33.047 -32.285 1.00 35.66 83 SER A C 1
ATOM 664 O O . SER A 1 83 ? 16.584 -32.553 -31.618 1.00 35.66 83 SER A O 1
ATOM 666 N N . ALA A 1 84 ? 14.431 -33.177 -31.819 1.00 38.84 84 ALA A N 1
ATOM 667 C CA . ALA A 1 84 ? 14.062 -32.867 -30.440 1.00 38.84 84 ALA A CA 1
ATOM 668 C C . ALA A 1 84 ? 14.575 -33.947 -29.457 1.00 38.84 84 ALA A C 1
ATOM 670 O O . ALA A 1 84 ? 14.463 -35.137 -29.762 1.00 38.84 84 ALA A O 1
ATOM 671 N N . PRO A 1 85 ? 15.089 -33.572 -28.269 1.00 43.75 85 PRO A N 1
ATOM 672 C CA . PRO A 1 85 ? 15.353 -34.511 -27.184 1.00 43.75 85 PRO A CA 1
ATOM 673 C C . PRO A 1 85 ? 14.060 -34.879 -26.435 1.00 43.75 85 PRO A C 1
ATOM 675 O O . PRO A 1 85 ? 13.162 -34.056 -26.256 1.00 43.75 85 PRO A O 1
ATOM 678 N N . SER A 1 86 ? 13.973 -36.125 -25.972 1.00 37.69 86 SER A N 1
ATOM 679 C CA . SER A 1 86 ? 12.822 -36.678 -25.247 1.00 37.69 86 SER A CA 1
ATOM 680 C C . SER A 1 86 ? 12.651 -36.091 -23.841 1.00 37.69 86 SER A C 1
ATOM 682 O O . SER A 1 86 ? 13.609 -36.050 -23.067 1.00 37.69 86 SER A O 1
ATOM 684 N N . ALA A 1 87 ? 11.419 -35.737 -23.466 1.00 38.50 87 ALA A N 1
ATOM 685 C CA . ALA A 1 87 ? 11.081 -35.355 -22.095 1.00 38.50 87 ALA A CA 1
ATOM 686 C C . ALA A 1 87 ? 11.007 -36.591 -21.164 1.00 38.50 87 ALA A C 1
ATOM 688 O O . ALA A 1 87 ? 10.393 -37.590 -21.546 1.00 38.50 87 ALA A O 1
ATOM 689 N N . PRO A 1 88 ? 11.580 -36.546 -19.944 1.00 43.88 88 PRO A N 1
ATOM 690 C CA . PRO A 1 88 ? 11.481 -37.640 -18.981 1.00 43.88 88 PRO A CA 1
ATOM 691 C C . PRO A 1 88 ? 10.121 -37.639 -18.263 1.00 43.88 88 PRO A C 1
ATOM 693 O O . PRO A 1 88 ? 9.688 -36.628 -17.711 1.00 43.88 88 PRO A O 1
ATOM 696 N N . THR A 1 89 ? 9.451 -38.790 -18.235 1.00 34.94 89 THR A N 1
ATOM 697 C CA . THR A 1 89 ? 8.167 -38.973 -17.542 1.00 34.94 89 THR A CA 1
ATOM 698 C C . THR A 1 89 ? 8.320 -39.261 -16.050 1.00 34.94 89 THR A C 1
ATOM 700 O O . THR A 1 89 ? 9.032 -40.186 -15.678 1.00 34.94 89 THR A O 1
ATOM 703 N N . ALA A 1 90 ? 7.510 -38.550 -15.259 1.00 34.41 90 ALA A N 1
ATOM 704 C CA . ALA A 1 90 ? 6.896 -38.946 -13.985 1.00 34.41 90 ALA A CA 1
ATOM 705 C C . ALA A 1 90 ? 7.773 -39.425 -12.803 1.00 34.41 90 ALA A C 1
ATOM 707 O O . ALA A 1 90 ? 8.475 -40.426 -12.864 1.00 34.41 90 ALA A O 1
ATOM 708 N N . ASN A 1 91 ? 7.530 -38.809 -11.641 1.00 30.25 91 ASN A N 1
ATOM 709 C CA . ASN A 1 91 ? 7.304 -39.539 -10.387 1.00 30.25 91 ASN A CA 1
ATOM 710 C C . ASN A 1 91 ? 6.530 -38.642 -9.404 1.00 30.25 91 ASN A C 1
ATOM 712 O O . ASN A 1 91 ? 7.101 -37.760 -8.769 1.00 30.25 91 ASN A O 1
ATOM 716 N N . LEU A 1 92 ? 5.213 -38.851 -9.306 1.00 34.34 92 LEU A N 1
ATOM 717 C CA . LEU A 1 92 ? 4.340 -38.181 -8.337 1.00 34.34 92 LEU A CA 1
ATOM 718 C C . LEU A 1 92 ? 4.059 -39.146 -7.182 1.00 34.34 92 LEU A C 1
ATOM 720 O O . LEU A 1 92 ? 3.367 -40.146 -7.359 1.00 34.34 92 LEU A O 1
ATOM 724 N N . LEU A 1 93 ? 4.609 -38.852 -6.004 1.00 34.50 93 LEU A N 1
ATOM 725 C CA . LEU A 1 93 ? 4.383 -39.645 -4.796 1.00 34.50 93 LEU A CA 1
ATOM 726 C C . LEU A 1 93 ? 2.976 -39.390 -4.243 1.00 34.50 93 LEU A C 1
ATOM 728 O O . LEU A 1 93 ? 2.658 -38.286 -3.803 1.00 34.50 93 LEU A O 1
ATOM 732 N N . SER A 1 94 ? 2.142 -40.428 -4.232 1.00 35.66 94 SER A N 1
ATOM 733 C CA . SER A 1 94 ? 0.815 -40.403 -3.617 1.00 35.66 94 SER A CA 1
ATOM 734 C C . SER A 1 94 ? 0.918 -40.485 -2.089 1.00 35.66 94 SER A C 1
ATOM 736 O O . SER A 1 94 ? 1.166 -41.559 -1.539 1.00 35.66 94 SER A O 1
ATOM 738 N N . ALA A 1 95 ? 0.701 -39.366 -1.397 1.00 35.38 95 ALA A N 1
ATOM 739 C CA . ALA A 1 95 ? 0.558 -39.338 0.057 1.00 35.38 95 ALA A CA 1
ATOM 740 C C . ALA A 1 95 ? -0.912 -39.562 0.455 1.00 35.38 95 ALA A C 1
ATOM 742 O O . ALA A 1 95 ? -1.790 -38.772 0.107 1.00 35.38 95 ALA A O 1
ATOM 743 N N . SER A 1 96 ? -1.184 -40.648 1.180 1.00 35.84 96 SER A N 1
ATOM 744 C CA . SER A 1 96 ? -2.539 -41.031 1.590 1.00 35.84 96 SER A CA 1
ATOM 745 C C . SER A 1 96 ? -3.146 -40.047 2.591 1.00 35.84 96 SER A C 1
ATOM 747 O O . SER A 1 96 ? -2.562 -39.788 3.640 1.00 35.84 96 SER A O 1
ATOM 749 N N . THR A 1 97 ? -4.368 -39.584 2.323 1.00 35.12 97 THR A N 1
ATOM 750 C CA . THR A 1 97 ? -5.226 -38.918 3.314 1.00 35.12 97 THR A CA 1
ATOM 751 C C . THR A 1 97 ? -6.593 -39.594 3.346 1.00 35.12 97 THR A C 1
ATOM 753 O O . THR A 1 97 ? -7.275 -39.716 2.334 1.00 35.12 97 THR A O 1
ATOM 756 N N . ASN A 1 98 ? -6.962 -40.086 4.524 1.00 35.88 98 ASN A N 1
ATOM 757 C CA . ASN A 1 98 ? -8.265 -40.649 4.865 1.00 35.88 98 ASN A CA 1
ATOM 758 C C . ASN A 1 98 ? -8.478 -40.433 6.373 1.00 35.88 98 ASN A C 1
ATOM 760 O O . ASN A 1 98 ? -7.501 -40.229 7.091 1.00 35.88 98 ASN A O 1
ATOM 764 N N . ILE A 1 99 ? -9.729 -40.537 6.838 1.00 38.50 99 ILE A N 1
ATOM 765 C CA . ILE A 1 99 ? -10.211 -40.174 8.192 1.00 38.50 99 ILE A CA 1
ATOM 766 C C . ILE A 1 99 ? -10.476 -38.665 8.357 1.00 38.50 99 ILE A C 1
ATOM 768 O O . ILE A 1 99 ? -9.684 -37.924 8.928 1.00 38.50 99 ILE A O 1
ATOM 772 N N . PHE A 1 100 ? -11.644 -38.228 7.885 1.00 36.34 100 PHE A N 1
ATOM 773 C CA . PHE A 1 100 ? -12.736 -37.756 8.754 1.00 36.34 100 PHE A CA 1
ATOM 774 C C . PHE A 1 100 ? -14.030 -37.754 7.927 1.00 36.34 100 PHE A C 1
ATOM 776 O O . PHE A 1 100 ? -14.088 -37.107 6.886 1.00 36.34 100 PHE A O 1
ATOM 783 N N . ASN A 1 101 ? -15.042 -38.522 8.343 1.00 40.84 101 ASN A N 1
ATOM 784 C CA . ASN A 1 101 ? -16.264 -38.733 7.558 1.00 40.84 101 ASN A CA 1
ATOM 785 C C . ASN A 1 101 ? -17.516 -38.760 8.452 1.00 40.84 101 ASN A C 1
ATOM 787 O O . ASN A 1 101 ? -18.209 -39.770 8.532 1.00 40.84 101 ASN A O 1
ATOM 791 N N . ASP A 1 102 ? -17.780 -37.640 9.129 1.00 38.44 102 ASP A N 1
ATOM 792 C CA . ASP A 1 102 ? -18.995 -37.403 9.919 1.00 38.44 102 ASP A CA 1
ATOM 793 C C . ASP A 1 102 ? -19.908 -36.401 9.198 1.00 38.44 102 ASP A C 1
ATOM 795 O O . ASP A 1 102 ? -19.915 -35.197 9.463 1.00 38.44 102 ASP A O 1
ATOM 799 N N . SER A 1 103 ? -20.680 -36.899 8.233 1.00 43.12 103 SER A N 1
ATOM 800 C CA . SER A 1 103 ? -21.628 -36.095 7.463 1.00 43.12 103 SER A CA 1
ATOM 801 C C . SER A 1 103 ? -22.988 -36.003 8.168 1.00 43.12 103 SER A C 1
ATOM 803 O O . SER A 1 103 ? -23.878 -36.814 7.911 1.00 43.12 103 SER A O 1
ATOM 805 N N . ASN A 1 104 ? -23.173 -34.992 9.023 1.00 47.75 104 ASN A N 1
ATOM 806 C CA . ASN A 1 104 ? -24.492 -34.592 9.532 1.00 47.75 104 ASN A CA 1
ATOM 807 C C . ASN A 1 104 ? -25.009 -33.356 8.758 1.00 47.75 104 ASN A C 1
ATOM 809 O O . ASN A 1 104 ? -24.612 -32.234 9.075 1.00 47.75 104 ASN A O 1
ATOM 813 N N . PRO A 1 105 ? -25.879 -33.523 7.741 1.00 47.44 105 PRO A N 1
ATOM 814 C CA . PRO A 1 105 ? -26.235 -32.444 6.814 1.00 47.44 105 PRO A CA 1
ATOM 815 C C . PRO A 1 105 ? -27.259 -31.428 7.356 1.00 47.44 105 PRO A C 1
ATOM 817 O O . PRO A 1 105 ? -27.554 -30.454 6.669 1.00 47.44 105 PRO A O 1
ATOM 820 N N . ASN A 1 106 ? -27.821 -31.634 8.554 1.00 46.19 106 ASN A N 1
ATOM 821 C CA . ASN A 1 106 ? -29.045 -30.949 9.001 1.00 46.19 106 ASN A CA 1
ATOM 822 C C . ASN A 1 106 ? -28.852 -29.895 10.111 1.00 46.19 106 ASN A C 1
ATOM 824 O O . ASN A 1 106 ? -29.819 -29.509 10.763 1.00 46.19 106 ASN A O 1
ATOM 828 N N . LEU A 1 107 ? -27.635 -29.376 10.308 1.00 40.31 107 LEU A N 1
ATOM 829 C CA . LEU A 1 107 ? -27.372 -28.213 11.176 1.00 40.31 107 LEU A CA 1
ATOM 830 C C . LEU A 1 107 ? -27.175 -26.917 10.373 1.00 40.31 107 LEU A C 1
ATOM 832 O O . LEU A 1 107 ? -26.232 -26.154 10.590 1.00 40.31 107 LEU A O 1
ATOM 836 N N . LEU A 1 108 ? -28.109 -26.644 9.457 1.00 41.88 108 LEU A N 1
ATOM 837 C CA . LEU A 1 108 ? -28.264 -25.316 8.864 1.00 41.88 108 LEU A CA 1
ATOM 838 C C . LEU A 1 108 ? -28.798 -24.349 9.929 1.00 41.88 108 LEU A C 1
ATOM 840 O O . LEU A 1 108 ? -30.006 -24.225 10.134 1.00 41.88 108 LEU A O 1
ATOM 844 N N . LEU A 1 109 ? -27.880 -23.653 10.604 1.00 43.41 109 LEU A N 1
ATOM 845 C CA . LEU A 1 109 ? -28.214 -22.461 11.381 1.00 43.41 109 LEU A CA 1
ATOM 846 C C . LEU A 1 109 ? -28.990 -21.478 10.484 1.00 43.41 109 LEU A C 1
ATOM 848 O O . LEU A 1 109 ? -28.611 -21.304 9.320 1.00 43.41 109 LEU A O 1
ATOM 852 N N . PRO A 1 110 ? -30.046 -20.813 10.992 1.00 49.47 110 PRO A N 1
ATOM 853 C CA . PRO A 1 110 ? -30.730 -19.784 10.220 1.00 49.47 110 PRO A CA 1
ATOM 854 C C . PRO A 1 110 ? -29.718 -18.697 9.823 1.00 49.47 110 PRO A C 1
ATOM 856 O O . PRO A 1 110 ? -28.853 -18.354 10.637 1.00 49.47 110 PRO A O 1
ATOM 859 N N . PRO A 1 111 ? -29.793 -18.153 8.594 1.00 48.00 111 PRO A N 1
ATOM 860 C CA . PRO A 1 111 ? -28.856 -17.130 8.151 1.00 48.00 111 PRO A CA 1
ATOM 861 C C . PRO A 1 111 ? -28.911 -15.951 9.122 1.00 48.00 111 PRO A C 1
ATOM 863 O O . PRO A 1 111 ? -29.986 -15.400 9.369 1.00 48.00 111 PRO A O 1
ATOM 866 N N . LEU A 1 112 ? -27.754 -15.584 9.689 1.00 44.12 112 LEU A N 1
ATOM 867 C CA . LEU A 1 112 ? -27.660 -14.445 10.600 1.00 44.12 112 LEU A CA 1
ATOM 868 C C . LEU A 1 112 ? -28.285 -13.218 9.916 1.00 44.12 112 LEU A C 1
ATOM 870 O O . LEU A 1 112 ? -27.954 -12.967 8.749 1.00 44.12 112 LEU A O 1
ATOM 874 N N . PRO A 1 113 ? -29.158 -12.450 10.600 1.00 44.72 113 PRO A N 1
ATOM 875 C CA . PRO A 1 113 ? -29.730 -11.244 10.020 1.00 44.72 113 PRO A CA 1
ATOM 876 C C . PRO A 1 113 ? -28.581 -10.347 9.571 1.00 44.72 113 PRO A C 1
ATOM 878 O O . PRO A 1 113 ? -27.725 -9.979 10.378 1.00 44.72 113 PRO A O 1
ATOM 881 N N . SER A 1 114 ? -28.523 -10.067 8.267 1.00 54.97 114 SER A N 1
ATOM 882 C CA . SER A 1 114 ? -27.399 -9.353 7.668 1.00 54.97 114 SER A CA 1
ATOM 883 C C . SER A 1 114 ? -27.252 -8.008 8.379 1.00 54.97 114 SER A C 1
ATOM 885 O O . SER A 1 114 ? -28.203 -7.223 8.340 1.00 54.97 114 SER A O 1
ATOM 887 N N . PRO A 1 115 ? -26.124 -7.737 9.066 1.00 53.94 115 PRO A N 1
ATOM 888 C CA . PRO A 1 115 ? -26.000 -6.531 9.867 1.00 53.94 115 PRO A CA 1
ATOM 889 C C . PRO A 1 115 ? -26.192 -5.325 8.956 1.00 53.94 115 PRO A C 1
ATOM 891 O O . PRO A 1 115 ? -25.579 -5.257 7.889 1.00 53.94 115 PRO A O 1
ATOM 894 N 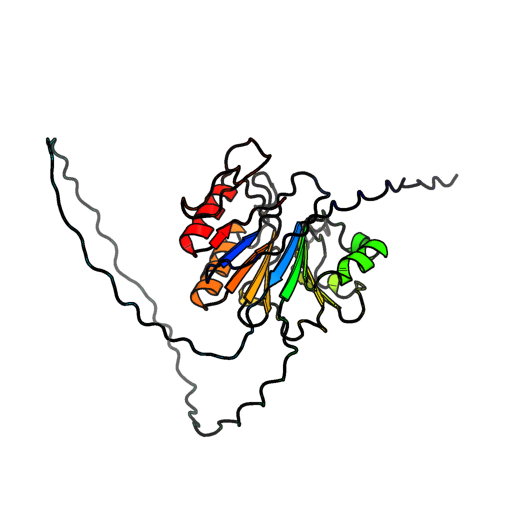N . THR A 1 116 ? -27.062 -4.400 9.364 1.00 50.19 116 THR A N 1
ATOM 895 C CA . THR A 1 116 ? -27.475 -3.239 8.566 1.00 50.19 116 THR A CA 1
ATOM 896 C C . THR A 1 116 ? -26.328 -2.235 8.463 1.00 50.19 116 THR A C 1
ATOM 898 O O . THR A 1 116 ? -26.312 -1.201 9.130 1.00 50.19 116 THR A O 1
ATOM 901 N N . THR A 1 117 ? -25.313 -2.575 7.670 1.00 54.72 117 THR A N 1
ATOM 902 C CA . THR A 1 117 ? -24.091 -1.792 7.528 1.00 54.72 117 THR A CA 1
ATOM 903 C C . THR A 1 117 ? -24.427 -0.385 7.029 1.00 54.72 117 THR A C 1
ATOM 905 O O . THR A 1 117 ? -25.270 -0.224 6.136 1.00 54.72 117 THR A O 1
ATOM 908 N N . PRO A 1 118 ? -23.797 0.663 7.594 1.00 56.91 118 PRO A N 1
ATOM 909 C CA . PRO A 1 118 ? -24.015 2.021 7.120 1.00 56.91 118 PRO A CA 1
ATOM 910 C C . PRO A 1 118 ? -23.667 2.090 5.628 1.00 56.91 118 PRO A C 1
ATOM 912 O O . PRO A 1 118 ? -22.616 1.616 5.200 1.00 56.91 118 PRO A O 1
ATOM 915 N N . ASN A 1 119 ? -24.568 2.654 4.820 1.00 61.28 119 ASN A N 1
ATOM 916 C CA . ASN A 1 119 ? -24.434 2.680 3.362 1.00 61.28 119 ASN A CA 1
ATOM 917 C C . ASN A 1 119 ? -23.343 3.680 2.922 1.00 61.28 119 ASN A C 1
ATOM 919 O O . ASN A 1 119 ? -23.628 4.818 2.543 1.00 61.28 119 ASN A O 1
ATOM 923 N N . VAL A 1 120 ? -22.078 3.252 2.973 1.00 66.00 120 VAL A N 1
ATOM 924 C CA . VAL A 1 120 ? -20.909 4.032 2.541 1.00 66.00 120 VAL A CA 1
ATOM 925 C C . VAL A 1 120 ? -20.907 4.176 1.014 1.00 66.00 120 VAL A C 1
ATOM 927 O O . VAL A 1 120 ? -20.361 3.354 0.288 1.00 66.00 120 VAL A O 1
ATOM 930 N N . SER A 1 121 ? -21.511 5.255 0.513 1.00 78.56 121 SER A N 1
ATOM 931 C CA . SER A 1 121 ? -21.588 5.579 -0.924 1.00 78.56 121 SER A CA 1
ATOM 932 C C . SER A 1 121 ? -20.263 6.059 -1.541 1.00 78.56 121 SER A C 1
ATOM 934 O O . SER A 1 121 ? -20.137 6.189 -2.762 1.00 78.56 121 SER A O 1
ATOM 936 N N . SER A 1 122 ? -19.262 6.350 -0.711 1.00 89.38 122 SER A N 1
ATOM 937 C CA . SER A 1 122 ? -17.927 6.764 -1.139 1.00 89.38 122 SER A CA 1
ATOM 938 C C . SER A 1 122 ? -16.895 6.563 -0.039 1.00 89.38 122 SER A C 1
ATOM 940 O O . SER A 1 122 ? -17.207 6.764 1.136 1.00 89.38 122 SER A O 1
ATOM 942 N N . ILE A 1 123 ? -15.664 6.253 -0.439 1.00 91.06 123 ILE A N 1
ATOM 943 C CA . ILE A 1 123 ? -14.490 6.105 0.424 1.00 91.06 123 ILE A CA 1
ATOM 944 C C . ILE A 1 123 ? -13.443 7.131 -0.036 1.00 91.06 123 ILE A C 1
ATOM 946 O O . ILE A 1 123 ? -13.060 7.163 -1.209 1.00 91.06 123 ILE A O 1
ATOM 950 N N . LYS A 1 124 ? -12.983 7.987 0.879 1.00 94.31 124 LYS A N 1
ATOM 951 C CA . LYS A 1 124 ? -11.834 8.878 0.673 1.00 94.31 124 LYS A CA 1
ATOM 952 C C . LYS A 1 124 ? -10.554 8.141 1.066 1.00 94.31 124 LYS A C 1
ATOM 954 O O . LYS A 1 124 ? -10.477 7.614 2.176 1.00 94.31 124 LYS A O 1
ATOM 959 N N . ILE A 1 125 ? -9.54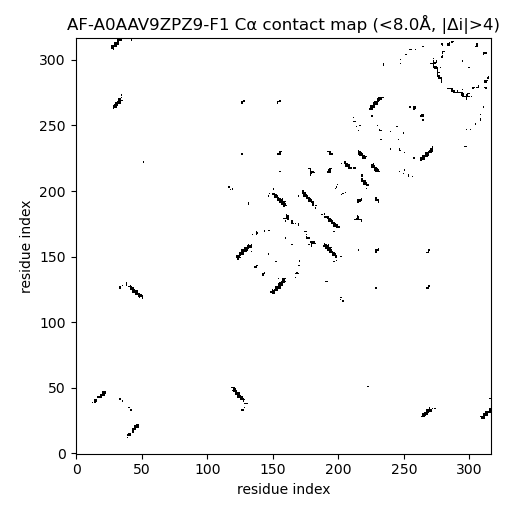3 8.139 0.199 1.00 94.12 125 ILE A N 1
ATOM 960 C CA . ILE A 1 125 ? -8.278 7.431 0.442 1.00 94.12 125 ILE A CA 1
ATOM 961 C C . ILE A 1 125 ? -7.093 8.374 0.208 1.00 94.12 125 ILE A C 1
ATOM 963 O O . ILE A 1 125 ? -7.027 9.062 -0.814 1.00 94.12 125 ILE A O 1
ATOM 967 N N . GLN A 1 126 ? -6.156 8.383 1.151 1.00 94.69 126 GLN A N 1
ATOM 968 C CA . GLN A 1 126 ? -4.855 9.041 1.050 1.00 94.69 126 GLN A CA 1
ATOM 969 C C . GLN A 1 126 ? -3.741 7.983 1.040 1.00 94.69 126 GLN A C 1
ATOM 971 O O . GLN A 1 126 ? -3.845 6.987 1.750 1.00 94.69 126 GLN A O 1
ATOM 976 N N . SER A 1 127 ? -2.663 8.204 0.282 1.00 94.81 127 SER A N 1
ATOM 977 C CA . SER A 1 127 ? -1.436 7.395 0.347 1.00 94.81 127 SER A CA 1
ATOM 978 C C . SER A 1 127 ? -0.188 8.273 0.413 1.00 94.81 127 SER A C 1
ATOM 980 O O . SER A 1 127 ? -0.136 9.305 -0.259 1.00 94.81 127 SER A O 1
ATOM 982 N N . TRP A 1 128 ? 0.813 7.876 1.204 1.00 94.94 128 TRP A N 1
ATOM 983 C CA . TRP A 1 128 ? 2.043 8.650 1.404 1.00 94.94 128 TRP A CA 1
ATOM 984 C C . TRP A 1 128 ? 3.219 7.770 1.884 1.00 94.94 128 TRP A C 1
ATOM 986 O O . TRP A 1 128 ? 3.120 7.090 2.907 1.00 94.94 128 TRP A O 1
ATOM 996 N N . ASN A 1 129 ? 4.358 7.826 1.181 1.00 95.12 129 ASN A N 1
ATOM 997 C CA . ASN A 1 129 ? 5.641 7.307 1.669 1.00 95.12 129 ASN A CA 1
ATOM 998 C C . ASN A 1 129 ? 6.292 8.347 2.606 1.00 95.12 129 ASN A C 1
ATOM 1000 O O . ASN A 1 129 ? 6.415 9.519 2.249 1.00 95.12 129 ASN A O 1
ATOM 1004 N N . ILE A 1 130 ? 6.680 7.935 3.813 1.00 94.94 130 ILE A N 1
ATOM 1005 C CA . ILE A 1 130 ? 6.987 8.834 4.939 1.00 94.94 130 ILE A CA 1
ATOM 1006 C C . ILE A 1 130 ? 8.391 8.667 5.556 1.00 94.94 130 ILE A C 1
ATOM 1008 O O . ILE A 1 130 ? 8.636 9.254 6.611 1.00 94.94 130 ILE A O 1
ATOM 1012 N N . ASP A 1 131 ? 9.296 7.891 4.943 1.00 94.56 131 ASP A N 1
ATOM 1013 C CA . ASP A 1 131 ? 10.707 7.703 5.370 1.00 94.56 131 ASP A CA 1
ATOM 1014 C C . ASP A 1 131 ? 10.882 7.611 6.906 1.00 94.56 131 ASP A C 1
ATOM 1016 O O . ASP A 1 131 ? 11.491 8.442 7.584 1.00 94.56 131 ASP A O 1
ATOM 1020 N N . GLY A 1 132 ? 10.238 6.613 7.504 1.00 94.25 132 GLY A N 1
ATOM 1021 C CA . GLY A 1 132 ? 10.282 6.291 8.930 1.00 94.25 132 GLY A CA 1
ATOM 1022 C C . GLY A 1 132 ? 9.644 7.279 9.888 1.00 94.25 132 GLY A C 1
ATOM 1023 O O . GLY A 1 132 ? 9.721 7.076 11.098 1.00 94.25 132 GLY A O 1
ATOM 1024 N N . SER A 1 133 ? 9.007 8.334 9.391 1.00 94.25 133 SER A N 1
ATOM 1025 C CA . SER A 1 133 ? 8.486 9.408 10.239 1.00 94.25 133 SER A CA 1
ATOM 1026 C C . SER A 1 133 ? 7.153 9.064 10.919 1.00 94.25 133 SER A C 1
ATOM 1028 O O . SER A 1 133 ? 6.546 9.947 11.514 1.00 94.25 133 SER A O 1
ATOM 1030 N N . PHE A 1 134 ? 6.677 7.809 10.871 1.00 95.88 134 PHE A N 1
ATOM 1031 C CA . PHE A 1 134 ? 5.297 7.446 11.237 1.00 95.88 134 PHE A CA 1
ATOM 1032 C C . PHE A 1 134 ? 4.918 7.883 12.654 1.00 95.88 134 PHE A C 1
ATOM 1034 O O . PHE A 1 134 ? 3.947 8.606 12.834 1.00 95.88 134 PHE A O 1
ATOM 1041 N N . ILE A 1 135 ? 5.724 7.527 13.656 1.00 95.81 135 ILE A N 1
ATOM 1042 C CA . ILE A 1 135 ? 5.455 7.866 15.065 1.00 95.81 135 ILE A CA 1
ATOM 1043 C C . ILE A 1 135 ? 5.477 9.389 15.284 1.00 95.81 135 ILE A C 1
ATOM 1045 O O . ILE A 1 135 ? 4.659 9.923 16.029 1.00 95.81 135 ILE A O 1
ATOM 1049 N N . LEU A 1 136 ? 6.377 10.104 14.601 1.00 94.69 136 LEU A N 1
ATOM 1050 C CA . LEU A 1 136 ? 6.492 11.563 14.688 1.00 94.69 136 LEU A CA 1
ATOM 1051 C C . LEU A 1 136 ? 5.310 12.278 14.011 1.00 94.69 136 LEU A C 1
ATOM 1053 O O . LEU A 1 136 ? 4.824 13.279 14.531 1.00 94.69 136 LEU A O 1
ATOM 1057 N N . LEU A 1 137 ? 4.832 11.744 12.885 1.00 94.19 137 LEU A N 1
ATOM 1058 C CA . LEU A 1 137 ? 3.644 12.216 12.175 1.00 94.19 137 LEU A CA 1
ATOM 1059 C C . LEU A 1 137 ? 2.372 11.947 12.984 1.00 94.19 137 LEU A C 1
ATOM 1061 O O . LEU A 1 137 ? 1.557 12.846 13.149 1.00 94.19 137 LEU A O 1
ATOM 1065 N N . MET A 1 138 ? 2.209 10.759 13.566 1.00 96.00 138 MET A N 1
ATOM 1066 C CA . MET A 1 138 ? 1.060 10.474 14.436 1.00 96.00 138 MET A CA 1
ATOM 1067 C C . MET A 1 138 ? 1.106 11.305 15.735 1.00 96.00 138 MET A C 1
ATOM 1069 O O . MET A 1 138 ? 0.062 11.660 16.272 1.00 96.00 138 MET A O 1
ATOM 1073 N N . GLY A 1 139 ? 2.287 11.717 16.204 1.00 94.06 139 GLY A N 1
ATOM 1074 C CA . GLY A 1 139 ? 2.437 12.677 17.308 1.00 94.06 139 GLY A CA 1
ATOM 1075 C C . GLY A 1 139 ? 2.147 14.150 16.963 1.00 94.06 139 GLY A C 1
ATOM 1076 O O . GLY A 1 139 ? 2.242 14.998 17.848 1.00 94.06 139 GLY A O 1
ATOM 1077 N N . CYS A 1 140 ? 1.827 14.486 15.708 1.00 95.19 140 CYS A N 1
ATOM 1078 C CA . CYS A 1 140 ? 1.604 15.857 15.234 1.00 95.19 140 CYS A CA 1
ATOM 1079 C C . CYS A 1 140 ? 0.093 16.186 15.183 1.00 95.19 140 CYS A C 1
ATOM 1081 O O .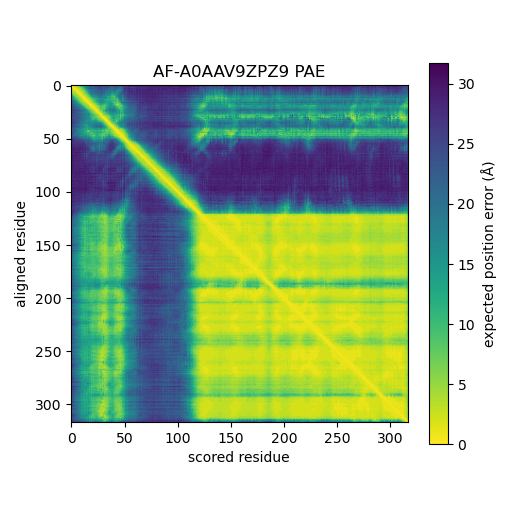 CYS A 1 140 ? -0.625 15.568 14.390 1.00 95.19 140 CYS A O 1
ATOM 1083 N N . PRO A 1 141 ? -0.417 17.159 15.972 1.00 94.25 141 PRO A N 1
ATOM 1084 C CA . PRO A 1 141 ? -1.843 17.516 15.993 1.00 94.25 141 PRO A CA 1
ATOM 1085 C C . PRO A 1 141 ? -2.407 17.916 14.624 1.00 94.25 141 PRO A C 1
ATOM 1087 O O . PRO A 1 141 ? -3.536 17.568 14.287 1.00 94.25 141 PRO A O 1
ATOM 1090 N N . GLU A 1 142 ? -1.609 18.592 13.801 1.00 92.50 142 GLU A N 1
ATOM 1091 C CA . GLU A 1 142 ? -1.965 18.978 12.436 1.00 92.50 142 GLU A CA 1
ATOM 1092 C C . GLU A 1 142 ? -2.133 17.750 11.527 1.00 92.50 142 GLU A C 1
ATOM 1094 O O . GLU A 1 142 ? -3.025 17.717 10.683 1.00 92.50 142 GLU A O 1
ATOM 1099 N N . THR A 1 143 ? -1.329 16.703 11.737 1.00 90.50 143 THR A N 1
ATOM 1100 C CA . THR A 1 143 ? -1.486 15.426 11.025 1.00 90.50 143 THR A CA 1
ATOM 1101 C C . THR A 1 143 ? -2.699 14.652 11.540 1.00 90.50 143 THR A C 1
ATOM 1103 O O . THR A 1 143 ? -3.421 14.067 10.740 1.00 90.50 143 THR A O 1
ATOM 1106 N N . GLN A 1 144 ? -2.981 14.686 12.848 1.00 93.19 144 GLN A N 1
ATOM 1107 C CA . GLN A 1 144 ? -4.197 14.100 13.431 1.00 93.19 144 GLN A CA 1
ATOM 1108 C C . GLN A 1 144 ? -5.477 14.769 12.893 1.00 93.19 144 GLN A C 1
ATOM 1110 O O . GLN A 1 144 ? -6.473 14.086 12.659 1.00 93.19 144 GLN A O 1
ATOM 1115 N N . HIS A 1 145 ? -5.439 16.075 12.612 1.00 92.94 145 HIS A N 1
ATOM 1116 C CA . HIS A 1 145 ? -6.511 16.777 11.900 1.00 92.94 145 HIS A CA 1
ATOM 1117 C C . HIS A 1 145 ? -6.610 16.343 10.423 1.00 92.94 145 HIS A C 1
ATOM 1119 O O . HIS A 1 145 ? -7.701 16.072 9.929 1.00 92.94 145 HIS A O 1
ATOM 1125 N N . ASP A 1 146 ? -5.490 16.220 9.706 1.00 91.69 146 ASP A N 1
ATOM 1126 C CA . ASP A 1 146 ? -5.503 15.754 8.310 1.00 91.69 146 ASP A CA 1
ATOM 1127 C C . ASP A 1 146 ? -5.905 14.268 8.162 1.00 91.69 146 ASP A C 1
ATOM 1129 O O . ASP A 1 146 ? -6.423 13.886 7.112 1.00 91.69 146 ASP A O 1
ATOM 1133 N N . LEU A 1 147 ? -5.722 13.429 9.194 1.00 94.25 147 LEU A N 1
ATOM 1134 C CA . LEU A 1 147 ? -6.167 12.026 9.215 1.00 94.25 147 LEU A CA 1
ATOM 1135 C C . LEU A 1 147 ? -7.691 11.888 9.119 1.00 94.25 147 LEU A C 1
ATOM 1137 O O . LEU A 1 147 ? -8.168 11.028 8.370 1.00 94.25 147 LEU A O 1
ATOM 1141 N N . VAL A 1 148 ? -8.445 12.707 9.870 1.00 96.25 148 VAL A N 1
ATOM 1142 C CA . VAL A 1 148 ? -9.914 12.571 9.975 1.00 96.25 148 VAL A CA 1
ATOM 1143 C C . VAL A 1 148 ? -10.654 12.966 8.698 1.00 96.25 148 VAL A C 1
ATOM 1145 O O . VAL A 1 148 ? -11.820 12.620 8.516 1.00 96.25 148 VAL A O 1
ATOM 1148 N N . GLU A 1 149 ? -9.966 13.626 7.767 1.00 95.75 149 GLU A N 1
ATOM 1149 C CA . GLU A 1 149 ? -10.503 13.895 6.439 1.00 95.75 149 GLU A CA 1
ATOM 1150 C C . GLU A 1 149 ? -10.642 12.634 5.575 1.00 95.75 149 GLU A C 1
ATOM 1152 O O . GLU A 1 149 ? -11.412 12.682 4.620 1.00 95.75 149 GLU A O 1
ATOM 1157 N N . TYR A 1 150 ? -9.973 11.512 5.883 1.00 95.81 150 TYR A N 1
ATOM 1158 C CA . TYR A 1 150 ? -9.969 10.297 5.050 1.00 95.81 150 TYR A CA 1
ATOM 1159 C C . TYR A 1 150 ? -10.543 9.074 5.768 1.00 95.81 150 TYR A C 1
ATOM 1161 O O . TYR A 1 150 ? -10.469 8.943 6.988 1.00 95.81 150 TYR A O 1
ATOM 1169 N N . ASP A 1 151 ? -11.088 8.143 4.985 1.00 95.88 151 ASP A N 1
ATOM 1170 C CA . ASP A 1 151 ? -11.558 6.843 5.473 1.00 95.88 151 ASP A CA 1
ATOM 1171 C C . ASP A 1 151 ? -10.403 5.847 5.612 1.00 95.88 151 ASP A C 1
ATOM 1173 O O . ASP A 1 151 ? -10.402 5.032 6.530 1.00 95.88 151 ASP A O 1
ATOM 1177 N N . PHE A 1 152 ? -9.403 5.960 4.732 1.00 97.12 152 PHE A N 1
ATOM 1178 C CA . PHE A 1 152 ? -8.141 5.225 4.778 1.00 97.12 152 PHE A CA 1
ATOM 1179 C C . PHE A 1 152 ? -6.959 6.162 4.516 1.00 97.12 152 PHE A C 1
ATOM 1181 O O . PHE A 1 152 ? -6.931 6.877 3.514 1.00 97.12 152 PHE A O 1
ATOM 1188 N N . ASN A 1 153 ? -5.953 6.097 5.383 1.00 97.62 153 ASN A N 1
ATOM 1189 C CA . ASN A 1 153 ? -4.646 6.714 5.204 1.00 97.62 153 ASN A CA 1
ATOM 1190 C C . ASN A 1 153 ? -3.600 5.594 5.120 1.00 97.62 153 ASN A C 1
ATOM 1192 O O . ASN A 1 153 ? -3.398 4.854 6.084 1.00 97.62 153 ASN A O 1
ATOM 1196 N N . LEU A 1 154 ? -2.985 5.443 3.948 1.00 97.81 154 LEU A N 1
ATOM 1197 C CA . LEU A 1 154 ? -2.075 4.354 3.605 1.00 97.81 154 LEU A CA 1
ATOM 1198 C C . LEU A 1 154 ? -0.629 4.857 3.647 1.00 97.81 154 LEU A C 1
ATOM 1200 O O . LEU A 1 154 ? -0.251 5.743 2.880 1.00 97.81 154 LEU A O 1
ATOM 1204 N N . TYR A 1 155 ? 0.184 4.285 4.524 1.00 97.56 155 TYR A N 1
ATOM 1205 C CA . TYR A 1 155 ? 1.555 4.723 4.763 1.00 97.56 155 TYR A CA 1
ATOM 1206 C C . TYR A 1 155 ? 2.575 3.684 4.305 1.00 97.56 155 TYR A C 1
ATOM 1208 O O . TYR A 1 155 ? 2.400 2.489 4.560 1.00 97.56 155 TYR A O 1
ATOM 1216 N N . GLN A 1 156 ? 3.640 4.157 3.655 1.00 97.56 156 GLN A N 1
ATOM 1217 C CA . GLN A 1 156 ? 4.791 3.374 3.186 1.00 97.56 156 GLN A CA 1
ATOM 1218 C C . GLN A 1 156 ? 6.085 3.852 3.869 1.00 97.56 156 GLN A C 1
ATOM 1220 O O . GLN A 1 156 ? 6.159 5.000 4.299 1.00 97.56 156 GLN A O 1
ATOM 1225 N N . GLU A 1 157 ? 7.094 2.980 3.977 1.00 95.81 157 GLU A N 1
ATOM 1226 C CA . GLU A 1 157 ? 8.324 3.213 4.762 1.00 95.81 157 GLU A CA 1
ATOM 1227 C C . GLU A 1 157 ? 8.034 3.635 6.209 1.00 95.81 157 GLU A C 1
ATOM 1229 O O . GLU A 1 157 ? 8.540 4.629 6.717 1.00 95.81 157 GLU A O 1
ATOM 1234 N N . THR A 1 158 ? 7.178 2.892 6.906 1.00 96.81 158 THR A N 1
ATOM 1235 C CA . THR A 1 158 ? 6.782 3.250 8.281 1.00 96.81 158 THR A CA 1
ATOM 1236 C C . THR A 1 158 ? 7.910 3.095 9.304 1.00 96.81 158 THR A C 1
ATOM 1238 O O . THR A 1 158 ? 7.872 3.747 10.346 1.00 96.81 158 THR A O 1
ATOM 1241 N N . HIS A 1 159 ? 8.902 2.239 9.023 1.00 95.38 159 HIS A N 1
ATOM 1242 C CA . HIS A 1 159 ? 10.039 1.896 9.899 1.00 95.38 159 HIS A CA 1
ATOM 1243 C C . HIS A 1 159 ? 9.635 1.443 11.315 1.00 95.38 159 HIS A C 1
ATOM 1245 O O . HIS A 1 159 ? 10.436 1.481 12.252 1.00 95.38 159 HIS A O 1
ATOM 1251 N N . LEU A 1 160 ? 8.403 0.947 11.461 1.00 95.75 160 LEU A N 1
ATOM 1252 C CA . LEU A 1 160 ? 7.905 0.335 12.687 1.00 95.75 160 LEU A CA 1
ATOM 1253 C C . LEU A 1 160 ? 8.582 -1.016 12.959 1.00 95.75 160 LEU A C 1
ATOM 1255 O O . LEU A 1 160 ? 9.064 -1.709 12.055 1.00 95.75 160 LEU A O 1
ATOM 1259 N N . ARG A 1 161 ? 8.590 -1.398 14.234 1.00 94.62 161 ARG A N 1
ATOM 1260 C CA . ARG A 1 161 ? 8.811 -2.771 14.704 1.00 94.62 161 ARG A CA 1
ATOM 1261 C C . ARG A 1 161 ? 7.459 -3.503 14.828 1.00 94.62 161 ARG A C 1
ATOM 1263 O O . ARG A 1 161 ? 6.423 -2.835 14.898 1.00 94.62 161 ARG A O 1
ATOM 1270 N N . PRO A 1 162 ? 7.441 -4.849 14.879 1.00 94.56 162 PRO A N 1
ATOM 1271 C CA . PRO A 1 162 ? 6.243 -5.609 15.240 1.00 94.56 162 PRO A CA 1
ATOM 1272 C C . PRO A 1 162 ? 5.573 -5.053 16.509 1.00 94.56 162 PRO A C 1
ATOM 1274 O O . PRO A 1 162 ? 6.275 -4.589 17.409 1.00 94.56 162 PRO A O 1
ATOM 1277 N N . GLN A 1 163 ? 4.234 -5.042 16.541 1.00 94.81 163 GLN A N 1
ATOM 1278 C CA . GLN A 1 163 ? 3.392 -4.484 17.621 1.00 94.81 163 GLN A CA 1
ATOM 1279 C C . GLN A 1 163 ? 3.598 -2.983 17.935 1.00 94.81 163 GLN A C 1
ATOM 1281 O O . GLN A 1 163 ? 2.897 -2.408 18.760 1.00 94.81 163 GLN A O 1
ATOM 1286 N N . GLN A 1 164 ? 4.501 -2.272 17.250 1.00 95.50 164 GLN A N 1
ATOM 1287 C CA . GLN A 1 164 ? 4.740 -0.849 17.527 1.00 95.50 164 GLN A CA 1
ATOM 1288 C C . GLN A 1 164 ? 3.602 0.067 17.036 1.00 95.50 164 GLN A C 1
ATOM 1290 O O . GLN A 1 164 ? 3.616 1.258 17.331 1.00 95.50 164 GLN A O 1
ATOM 1295 N N . HIS A 1 165 ? 2.609 -0.460 16.308 1.00 96.50 165 HIS A N 1
ATOM 1296 C CA . HIS A 1 165 ? 1.371 0.270 16.020 1.00 96.50 165 HIS A CA 1
ATOM 1297 C C . HIS A 1 165 ? 0.419 0.327 17.225 1.00 96.50 165 HIS A C 1
ATOM 1299 O O . HIS A 1 165 ? -0.280 1.324 17.378 1.00 96.50 165 HIS A O 1
ATOM 1305 N N . ASP A 1 166 ? 0.456 -0.662 18.123 1.00 96.75 166 ASP A N 1
ATOM 1306 C CA . ASP A 1 166 ? -0.435 -0.745 19.291 1.00 96.75 166 ASP A CA 1
ATOM 1307 C C . ASP A 1 166 ? -0.206 0.400 20.296 1.00 96.75 166 ASP A C 1
ATOM 1309 O O . ASP A 1 166 ? -1.087 0.752 21.077 1.00 96.75 166 ASP A O 1
ATOM 1313 N N . THR A 1 167 ? 0.979 1.020 20.266 1.00 96.19 167 THR A N 1
ATOM 1314 C CA . THR A 1 167 ? 1.358 2.144 21.136 1.00 96.19 167 THR A CA 1
ATOM 1315 C C . THR A 1 167 ? 1.081 3.523 20.522 1.00 96.19 167 THR A C 1
ATOM 1317 O O . THR A 1 167 ? 1.602 4.520 21.020 1.00 96.19 167 THR A O 1
ATOM 1320 N N . ILE A 1 168 ? 0.355 3.606 19.401 1.00 96.31 168 ILE A N 1
ATOM 1321 C CA . ILE A 1 168 ? 0.215 4.839 18.612 1.00 96.31 168 ILE A CA 1
ATOM 1322 C C . ILE A 1 168 ? -1.207 5.391 18.703 1.00 96.31 168 ILE A C 1
ATOM 1324 O O . ILE A 1 168 ? -2.158 4.810 18.188 1.00 96.31 168 ILE A O 1
ATOM 1328 N N . SER A 1 169 ? -1.332 6.569 19.314 1.00 96.06 169 SER A N 1
ATOM 1329 C CA . SER A 1 169 ? -2.589 7.312 19.381 1.00 96.06 169 SER A CA 1
ATOM 1330 C C . SER A 1 169 ? -3.078 7.718 17.987 1.00 96.06 169 SER A C 1
ATOM 1332 O O . SER A 1 169 ? -2.363 8.369 17.224 1.00 96.06 169 SER A O 1
ATOM 1334 N N . VAL A 1 170 ? -4.331 7.387 17.688 1.00 97.06 170 VAL A N 1
ATOM 1335 C CA . VAL A 1 170 ? -5.078 7.792 16.485 1.00 97.06 170 VAL A CA 1
ATOM 1336 C C . VAL A 1 170 ? -6.391 8.478 16.901 1.00 97.06 170 VAL A C 1
ATOM 1338 O O . VAL A 1 170 ? -6.750 8.411 18.082 1.00 97.06 170 VAL A O 1
ATOM 1341 N N . PRO A 1 171 ? -7.123 9.153 15.991 1.00 97.19 171 PRO A N 1
ATOM 1342 C CA . PRO A 1 171 ? -8.362 9.837 16.354 1.00 97.19 171 PRO A CA 1
ATOM 1343 C C . PRO A 1 171 ? -9.439 8.869 16.867 1.00 97.19 171 PRO A C 1
ATOM 1345 O O . PRO A 1 171 ? -9.460 7.688 16.519 1.00 97.19 171 PRO A O 1
ATOM 1348 N N . VAL A 1 172 ? -10.387 9.367 17.665 1.00 96.62 172 VAL A N 1
ATOM 1349 C CA . VAL A 1 172 ? -11.500 8.546 18.175 1.00 96.62 172 VAL A CA 1
ATOM 1350 C C . VAL A 1 172 ? -12.301 7.957 17.006 1.00 96.62 172 VAL A C 1
ATOM 1352 O O . VAL A 1 172 ? -12.696 8.673 16.088 1.00 96.62 172 VAL A O 1
ATOM 1355 N N . GLY A 1 173 ? -12.536 6.642 17.038 1.00 96.56 173 GLY A N 1
ATOM 1356 C CA . GLY A 1 173 ? -13.208 5.905 15.960 1.00 96.56 173 GLY A CA 1
ATOM 1357 C C . GLY A 1 173 ? -12.294 5.471 14.805 1.00 96.56 173 GLY A C 1
ATOM 1358 O O . GLY A 1 173 ? -12.775 4.805 13.886 1.00 96.56 173 GLY A O 1
ATOM 1359 N N . TYR A 1 174 ? -10.998 5.798 14.853 1.00 97.81 174 TYR A N 1
ATOM 1360 C CA . TYR A 1 174 ? -9.982 5.252 13.953 1.00 97.81 174 TYR A CA 1
ATOM 1361 C C . TYR A 1 174 ? -9.260 4.058 14.587 1.00 97.81 174 TYR A C 1
ATOM 1363 O O . TYR A 1 174 ? -9.192 3.922 15.806 1.00 97.81 174 TYR A O 1
ATOM 1371 N N . ALA A 1 175 ? -8.695 3.209 13.733 1.00 97.25 175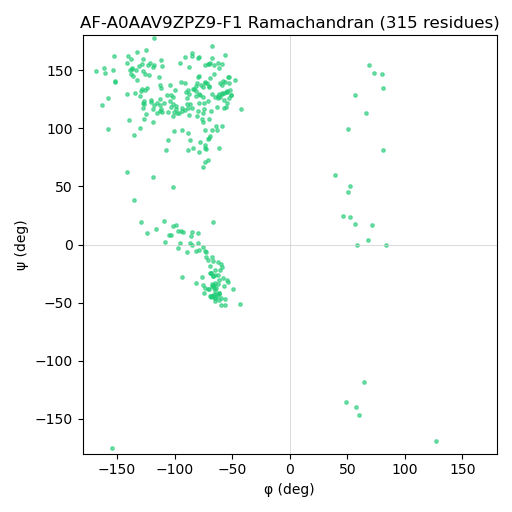 ALA A N 1
ATOM 1372 C CA . ALA A 1 175 ? -7.785 2.131 14.098 1.00 97.25 175 ALA A CA 1
ATOM 1373 C C . ALA A 1 175 ? -6.500 2.226 13.262 1.00 97.25 175 ALA A C 1
ATOM 1375 O O . ALA A 1 175 ? -6.491 2.844 12.191 1.00 97.25 175 ALA A O 1
ATOM 1376 N N . VAL A 1 176 ? -5.423 1.604 13.746 1.00 97.94 176 VAL A N 1
ATOM 1377 C CA . VAL A 1 176 ? -4.159 1.451 13.020 1.00 97.94 176 VAL A CA 1
ATOM 1378 C C . VAL A 1 176 ? -3.761 -0.019 12.959 1.00 97.94 176 VAL A C 1
ATOM 1380 O O . VAL A 1 176 ? -3.776 -0.723 13.959 1.00 97.94 176 VAL A O 1
ATOM 1383 N N . GLU A 1 177 ? -3.382 -0.458 11.767 1.00 98.06 177 GLU A N 1
ATOM 1384 C CA . GLU A 1 177 ? -2.812 -1.774 11.480 1.00 98.06 177 GLU A CA 1
ATOM 1385 C C . GLU A 1 177 ? -1.440 -1.564 10.832 1.00 98.06 177 GLU A C 1
ATOM 1387 O O . GLU A 1 177 ? -1.268 -0.609 10.066 1.00 98.06 177 GLU A O 1
ATOM 1392 N N . SER A 1 178 ? -0.460 -2.442 11.073 1.00 97.94 178 SER A N 1
ATOM 1393 C CA . SER A 1 178 ? 0.800 -2.420 10.312 1.00 97.94 178 SER A CA 1
ATOM 1394 C C . SER A 1 178 ? 1.329 -3.801 9.927 1.00 97.94 178 SER A C 1
ATOM 1396 O O . SER A 1 178 ? 1.116 -4.804 10.611 1.00 97.94 178 SER A O 1
ATOM 1398 N N . LYS A 1 179 ? 2.041 -3.841 8.797 1.00 97.38 179 LYS A N 1
ATOM 1399 C CA . LYS A 1 179 ? 2.952 -4.919 8.416 1.00 97.38 179 LYS A CA 1
ATOM 1400 C C . LYS A 1 179 ? 4.371 -4.366 8.457 1.00 97.38 179 LYS A C 1
ATOM 1402 O O . LYS A 1 179 ? 4.639 -3.251 8.015 1.00 97.38 179 LYS A O 1
ATOM 1407 N N . THR A 1 180 ? 5.272 -5.136 9.047 1.00 95.12 180 THR A N 1
ATOM 1408 C CA . THR A 1 180 ? 6.653 -4.725 9.310 1.00 95.12 180 THR A CA 1
ATOM 1409 C C . THR A 1 180 ? 7.600 -5.827 8.885 1.00 95.12 180 THR A C 1
ATOM 1411 O O . THR A 1 180 ? 7.262 -7.008 8.985 1.00 95.12 180 THR A O 1
ATOM 1414 N N . ARG A 1 181 ? 8.815 -5.459 8.477 1.00 92.62 181 ARG A N 1
ATOM 1415 C CA . ARG A 1 181 ? 9.890 -6.435 8.280 1.00 92.62 181 ARG A CA 1
ATOM 1416 C C . ARG A 1 181 ? 10.287 -7.063 9.611 1.00 92.62 181 ARG A C 1
ATOM 1418 O O . ARG A 1 181 ? 10.142 -6.458 10.677 1.00 92.62 181 ARG A O 1
ATOM 1425 N N . ARG A 1 182 ? 10.831 -8.275 9.538 1.00 89.44 182 ARG A N 1
ATOM 1426 C CA . ARG A 1 182 ? 11.444 -8.946 10.682 1.00 89.44 182 ARG A CA 1
ATOM 1427 C C . ARG A 1 182 ? 12.627 -8.107 11.198 1.00 89.44 182 ARG A C 1
ATOM 1429 O O . ARG A 1 182 ? 13.505 -7.770 10.403 1.00 89.44 182 ARG A O 1
ATOM 1436 N N . PRO A 1 183 ? 12.688 -7.753 12.496 1.00 86.44 183 PRO A N 1
ATOM 1437 C CA . PRO A 1 183 ? 13.833 -7.032 13.044 1.00 86.44 183 PRO A CA 1
ATOM 1438 C C . PRO A 1 183 ? 15.133 -7.831 12.887 1.00 86.44 183 PRO A C 1
ATOM 1440 O O . PRO A 1 183 ? 15.155 -9.039 13.127 1.00 86.44 183 PRO A O 1
ATOM 1443 N N . LYS A 1 184 ? 16.232 -7.154 12.536 1.00 83.88 184 LYS A N 1
ATOM 1444 C CA . LYS A 1 184 ? 17.565 -7.773 12.525 1.00 83.88 184 LYS A CA 1
ATOM 1445 C C . LYS A 1 184 ? 18.032 -8.059 13.953 1.00 83.88 184 LYS A C 1
ATOM 1447 O O . LYS A 1 184 ? 17.835 -7.239 14.849 1.00 83.88 184 LYS A O 1
ATOM 1452 N N . ALA A 1 185 ? 18.732 -9.178 14.143 1.00 82.69 185 ALA A N 1
ATOM 1453 C CA . ALA A 1 185 ? 19.257 -9.601 15.446 1.00 82.69 185 ALA A CA 1
ATOM 1454 C C . ALA A 1 185 ? 20.250 -8.600 16.079 1.00 82.69 185 ALA A C 1
ATOM 1456 O O . ALA A 1 185 ? 20.410 -8.578 17.293 1.00 82.69 185 ALA A O 1
ATOM 1457 N N . ASN A 1 186 ? 20.881 -7.738 15.275 1.00 86.12 186 ASN A N 1
ATOM 1458 C CA . ASN A 1 186 ? 21.773 -6.668 15.736 1.00 86.12 186 ASN A CA 1
ATOM 1459 C C . ASN A 1 186 ? 21.043 -5.365 16.139 1.00 86.12 186 ASN A C 1
ATOM 1461 O O . ASN A 1 186 ? 21.691 -4.334 16.296 1.00 86.12 186 ASN A O 1
ATOM 1465 N N . PHE A 1 187 ? 19.709 -5.383 16.257 1.00 76.62 187 PHE A N 1
ATOM 1466 C CA . PHE A 1 187 ? 18.855 -4.236 16.608 1.00 76.62 187 PHE A CA 1
ATOM 1467 C C . PHE A 1 187 ? 18.973 -2.995 15.697 1.00 76.62 187 PHE A C 1
ATOM 1469 O O . PHE A 1 187 ? 18.506 -1.917 16.078 1.00 76.62 187 PHE A O 1
ATOM 1476 N N . ALA A 1 188 ? 19.532 -3.139 14.488 1.00 81.50 188 ALA A N 1
ATOM 1477 C CA . ALA A 1 188 ? 19.653 -2.059 13.508 1.00 81.50 188 ALA A CA 1
ATOM 1478 C C . ALA A 1 188 ? 18.298 -1.400 13.155 1.00 81.50 188 ALA A C 1
ATOM 1480 O O . ALA A 1 188 ? 17.223 -1.952 13.415 1.00 81.50 188 ALA A O 1
ATOM 1481 N N . LYS A 1 189 ? 18.354 -0.202 12.548 1.00 79.31 189 LYS A N 1
ATOM 1482 C CA . LYS A 1 189 ? 17.171 0.572 12.124 1.00 79.31 189 LYS A CA 1
ATOM 1483 C C . LYS A 1 189 ? 16.232 -0.314 11.285 1.00 79.31 189 LYS A C 1
ATOM 1485 O O . LYS A 1 189 ? 16.672 -0.941 10.322 1.00 79.31 189 LYS A O 1
ATOM 1490 N N . SER A 1 190 ? 14.949 -0.354 11.653 1.00 83.31 190 SER A N 1
ATOM 1491 C CA . SER A 1 190 ? 13.908 -0.973 10.821 1.00 83.31 190 SER A CA 1
ATOM 1492 C C . SER A 1 190 ? 13.751 -0.170 9.524 1.00 83.31 190 SER A C 1
ATOM 1494 O O . SER A 1 190 ? 13.947 1.046 9.525 1.00 83.31 190 SER A O 1
ATOM 1496 N N . TRP A 1 191 ? 13.435 -0.843 8.422 1.00 89.62 191 TRP A N 1
ATOM 1497 C CA . TRP A 1 191 ? 13.390 -0.267 7.074 1.00 89.62 191 TRP A CA 1
ATOM 1498 C C . TRP A 1 191 ? 12.147 -0.773 6.320 1.00 89.62 191 TRP A C 1
ATOM 1500 O O . TRP A 1 191 ? 11.648 -1.856 6.620 1.00 89.62 191 TRP A O 1
ATOM 1510 N N . GLY A 1 192 ? 11.600 0.003 5.379 1.00 92.31 192 GLY A N 1
ATOM 1511 C CA . GLY A 1 192 ? 10.309 -0.291 4.736 1.00 92.31 192 GLY A CA 1
ATOM 1512 C C . GLY A 1 192 ? 9.135 -0.427 5.723 1.00 92.31 192 GLY A C 1
ATOM 1513 O O . GLY A 1 192 ? 9.026 0.330 6.691 1.00 92.31 192 GLY A O 1
ATOM 1514 N N . GLY A 1 193 ? 8.249 -1.396 5.479 1.00 96.00 193 GLY A N 1
ATOM 1515 C CA . GLY A 1 193 ? 7.040 -1.626 6.272 1.00 96.00 193 GLY A CA 1
ATOM 1516 C C . GLY A 1 193 ? 5.894 -0.677 5.913 1.00 96.00 193 GLY A C 1
ATOM 1517 O O . GLY A 1 193 ? 6.115 0.498 5.609 1.00 96.00 193 GLY A O 1
ATOM 1518 N N . VAL A 1 194 ? 4.656 -1.159 6.005 1.00 97.94 194 VAL A N 1
ATOM 1519 C CA . VAL A 1 194 ? 3.434 -0.429 5.622 1.00 97.94 194 VAL A CA 1
ATOM 1520 C C . VAL A 1 194 ? 2.410 -0.384 6.761 1.00 97.94 194 VAL A C 1
ATOM 1522 O O . VAL A 1 194 ? 2.291 -1.334 7.533 1.00 97.94 194 VAL A O 1
ATOM 1525 N N . ALA A 1 195 ? 1.642 0.701 6.868 1.00 98.31 195 ALA A N 1
ATOM 1526 C CA . ALA A 1 195 ? 0.573 0.841 7.863 1.00 98.31 195 ALA A CA 1
ATOM 1527 C C . ALA A 1 195 ? -0.684 1.478 7.269 1.00 98.31 195 ALA A C 1
ATOM 1529 O O . ALA A 1 195 ? -0.592 2.353 6.410 1.00 98.31 195 ALA A O 1
ATOM 1530 N N . ASN A 1 196 ? -1.851 1.070 7.765 1.00 98.19 196 ASN A N 1
ATOM 1531 C CA . ASN A 1 196 ? -3.143 1.639 7.393 1.00 98.19 196 ASN A CA 1
ATOM 1532 C C . ASN A 1 196 ? -3.778 2.262 8.640 1.00 98.19 196 ASN A C 1
ATOM 1534 O O . ASN A 1 196 ? -4.036 1.550 9.608 1.00 98.19 196 ASN A O 1
ATOM 1538 N N . VAL A 1 197 ? -4.053 3.569 8.605 1.00 98.12 197 VAL A N 1
ATOM 1539 C CA . VAL A 1 197 ? -4.841 4.277 9.630 1.00 98.12 197 VAL A CA 1
ATOM 1540 C C . VAL A 1 197 ? -6.214 4.582 9.041 1.00 98.12 197 VAL A C 1
ATOM 1542 O O . VAL A 1 197 ? -6.313 5.335 8.069 1.00 98.12 197 VAL A O 1
ATOM 1545 N N . PHE A 1 198 ? -7.272 3.977 9.578 1.00 97.75 198 PHE A N 1
ATOM 1546 C CA . PHE A 1 198 ? -8.590 3.952 8.934 1.00 97.75 198 PHE A CA 1
ATOM 1547 C C . PHE A 1 198 ? -9.746 4.206 9.902 1.00 97.75 198 PHE A C 1
ATOM 1549 O O . PHE A 1 198 ? -9.660 3.891 11.086 1.00 97.75 198 PHE A O 1
ATOM 1556 N N . ASN A 1 199 ? -10.839 4.769 9.385 1.00 97.19 199 ASN A N 1
ATOM 1557 C CA . ASN A 1 199 ? -12.026 5.137 10.157 1.00 97.19 199 ASN A CA 1
ATOM 1558 C C . ASN A 1 199 ? -12.889 3.897 10.445 1.00 97.19 199 ASN A C 1
ATOM 1560 O O . ASN A 1 199 ? -13.882 3.644 9.762 1.00 97.19 199 ASN A O 1
ATOM 1564 N N . ALA A 1 200 ? -12.501 3.097 11.438 1.00 96.06 200 ALA A N 1
ATOM 1565 C CA . ALA A 1 200 ? -13.200 1.870 11.824 1.00 96.06 200 ALA A CA 1
ATOM 1566 C C . ALA A 1 200 ? -14.696 2.091 12.131 1.00 96.06 200 ALA A C 1
ATOM 1568 O O . ALA A 1 200 ? -15.509 1.216 11.845 1.00 96.06 200 ALA A O 1
ATOM 1569 N N . ALA A 1 201 ? -15.088 3.268 12.632 1.00 93.81 201 ALA A N 1
ATOM 1570 C CA . ALA A 1 201 ? -16.495 3.611 12.849 1.00 93.81 201 ALA A CA 1
ATOM 1571 C C . ALA A 1 201 ? -17.306 3.757 11.541 1.00 93.81 201 ALA A C 1
ATOM 1573 O O . ALA A 1 201 ? -18.488 3.414 11.508 1.00 93.81 201 ALA A O 1
ATOM 1574 N N . ARG A 1 202 ? -16.690 4.245 10.452 1.00 92.44 202 ARG A N 1
ATOM 1575 C CA . ARG A 1 202 ? -17.339 4.429 9.140 1.00 92.44 202 ARG A CA 1
ATOM 1576 C C . ARG A 1 202 ? -17.156 3.243 8.193 1.00 92.44 202 ARG A C 1
ATOM 1578 O O . ARG A 1 202 ? -18.037 3.007 7.371 1.00 92.44 202 ARG A O 1
ATOM 1585 N N . VAL A 1 203 ? -16.075 2.473 8.316 1.00 92.88 203 VAL A N 1
ATOM 1586 C CA . VAL A 1 203 ? -15.835 1.229 7.556 1.00 92.88 203 VAL A CA 1
ATOM 1587 C C . VAL A 1 203 ? -15.706 -0.003 8.476 1.00 92.88 203 VAL A C 1
ATOM 1589 O O . VAL A 1 203 ? -14.701 -0.705 8.411 1.00 92.88 203 VAL A O 1
ATOM 1592 N N . PRO A 1 204 ? -16.718 -0.323 9.312 1.00 88.00 204 PRO A N 1
ATOM 1593 C CA . PRO A 1 204 ? -16.627 -1.369 10.345 1.00 88.00 204 PRO A CA 1
ATOM 1594 C C . PRO A 1 204 ? -16.505 -2.803 9.804 1.00 88.00 204 PRO A C 1
ATOM 1596 O O . PRO A 1 204 ? -16.243 -3.729 10.564 1.00 88.00 204 PRO A O 1
ATOM 1599 N N . SER A 1 205 ? -16.706 -3.007 8.499 1.00 88.56 205 SER A N 1
ATOM 1600 C CA . SER A 1 205 ? -16.487 -4.281 7.805 1.00 88.56 205 SER A CA 1
ATOM 1601 C C . SER A 1 205 ? -15.097 -4.397 7.162 1.00 88.56 205 SER A C 1
ATOM 1603 O O . SER A 1 205 ? -14.879 -5.297 6.346 1.00 88.56 205 SER A O 1
ATOM 1605 N N . SER A 1 206 ? -14.159 -3.495 7.481 1.00 94.31 206 SER A N 1
ATOM 1606 C CA . SER A 1 206 ? -12.785 -3.592 6.994 1.00 94.31 206 SER A CA 1
ATOM 1607 C C . SER A 1 206 ? -12.046 -4.769 7.645 1.00 94.31 206 SER A C 1
ATOM 1609 O O . SER A 1 206 ? -12.153 -5.016 8.845 1.00 94.31 206 SER A O 1
ATOM 1611 N N . LYS A 1 207 ? -11.289 -5.531 6.848 1.00 96.88 207 LYS A N 1
ATOM 1612 C CA . LYS A 1 207 ? -10.535 -6.701 7.330 1.00 96.88 207 LYS A CA 1
ATOM 1613 C C . LYS A 1 207 ? -9.177 -6.809 6.652 1.00 96.88 207 LYS A C 1
ATOM 1615 O O . LYS A 1 207 ? -9.100 -6.831 5.426 1.00 96.88 207 LYS A O 1
ATOM 1620 N N . ILE A 1 208 ? -8.106 -6.958 7.430 1.00 97.81 208 ILE A N 1
ATOM 1621 C CA . ILE A 1 208 ? -6.778 -7.251 6.878 1.00 97.81 208 ILE A CA 1
ATOM 1622 C C . ILE A 1 208 ? -6.746 -8.687 6.334 1.00 97.81 208 ILE A C 1
ATOM 1624 O O . ILE A 1 208 ? -7.013 -9.655 7.050 1.00 97.81 208 ILE A O 1
ATOM 1628 N N . ARG A 1 209 ? -6.409 -8.830 5.051 1.00 97.81 209 ARG A N 1
ATOM 1629 C CA . ARG A 1 209 ? -6.234 -10.111 4.358 1.00 97.81 209 ARG A CA 1
ATOM 1630 C C . ARG A 1 209 ? -4.798 -10.580 4.524 1.00 97.81 209 ARG A C 1
ATOM 1632 O O . ARG A 1 209 ? -3.945 -10.355 3.666 1.00 97.81 209 ARG A O 1
ATOM 1639 N N . ASN A 1 210 ? -4.522 -11.190 5.677 1.00 97.25 210 ASN A N 1
ATOM 1640 C CA . ASN A 1 210 ? -3.204 -11.736 6.024 1.00 97.25 210 ASN A CA 1
ATOM 1641 C C . ASN A 1 210 ? -2.711 -12.784 5.007 1.00 97.25 210 ASN A C 1
ATOM 1643 O O . ASN A 1 210 ? -1.514 -12.889 4.783 1.00 97.25 210 ASN A O 1
ATOM 1647 N N . ASP A 1 211 ? -3.635 -13.488 4.355 1.00 97.19 211 ASP A N 1
ATOM 1648 C CA . ASP A 1 211 ? -3.419 -14.421 3.244 1.00 97.19 211 ASP A CA 1
ATOM 1649 C C . ASP A 1 211 ? -2.878 -13.760 1.961 1.00 97.19 211 ASP A C 1
ATOM 1651 O O . ASP A 1 211 ? -2.181 -14.405 1.182 1.00 97.19 211 ASP A O 1
ATOM 1655 N N . LEU A 1 212 ? -3.153 -12.466 1.762 1.00 97.44 212 LEU A N 1
ATOM 1656 C CA . LEU A 1 212 ? -2.694 -11.673 0.613 1.00 97.44 212 LEU A CA 1
ATOM 1657 C C . LEU A 1 212 ? -1.599 -10.654 0.988 1.00 97.44 212 LEU A C 1
ATOM 1659 O O . LEU A 1 212 ? -1.166 -9.878 0.133 1.00 97.44 212 LEU A O 1
ATOM 1663 N N . SER A 1 213 ? -1.165 -10.628 2.253 1.00 98.00 213 SER A N 1
ATOM 1664 C CA . SER A 1 213 ? -0.280 -9.597 2.814 1.00 98.00 213 SER A CA 1
ATOM 1665 C C . SER A 1 213 ? 1.121 -10.121 3.160 1.00 98.00 213 SER A C 1
ATOM 1667 O O . SER A 1 213 ? 1.333 -11.306 3.395 1.00 98.00 213 SER A O 1
ATOM 1669 N N . GLY A 1 214 ? 2.083 -9.205 3.256 1.00 96.12 214 GLY A N 1
ATOM 1670 C CA . GLY A 1 214 ? 3.455 -9.424 3.714 1.00 96.12 214 GLY A CA 1
ATOM 1671 C C . GLY A 1 214 ? 4.058 -8.131 4.285 1.00 96.12 214 GLY A C 1
ATOM 1672 O O . GLY A 1 214 ? 3.351 -7.129 4.385 1.00 96.12 214 GLY A O 1
ATOM 1673 N N . PRO A 1 215 ? 5.351 -8.114 4.659 1.00 93.69 215 PRO A N 1
ATOM 1674 C CA . PRO A 1 215 ? 5.991 -6.977 5.331 1.00 93.69 215 PRO A CA 1
ATOM 1675 C C . PRO A 1 215 ? 5.782 -5.599 4.686 1.00 93.69 215 PRO A C 1
ATOM 1677 O O . PRO A 1 215 ? 5.584 -4.627 5.407 1.00 93.69 215 PRO A O 1
ATOM 1680 N N . ASP A 1 216 ? 5.785 -5.522 3.354 1.00 96.56 216 ASP A N 1
ATOM 1681 C CA . ASP A 1 216 ? 5.650 -4.278 2.579 1.00 96.56 216 ASP A CA 1
ATOM 1682 C C . ASP A 1 216 ? 4.381 -4.236 1.709 1.00 96.56 216 ASP A C 1
ATOM 1684 O O . ASP A 1 216 ? 4.251 -3.406 0.811 1.00 96.56 216 ASP A O 1
ATOM 1688 N N . LEU A 1 217 ? 3.446 -5.154 1.954 1.00 97.69 217 LEU A N 1
ATOM 1689 C CA . LEU A 1 217 ? 2.208 -5.301 1.199 1.00 97.69 217 LEU A CA 1
ATOM 1690 C C . LEU A 1 217 ? 1.077 -5.605 2.178 1.00 97.69 217 LEU A C 1
ATOM 1692 O O . LEU A 1 217 ? 0.992 -6.710 2.701 1.00 97.69 217 LEU A O 1
ATOM 1696 N N . MET A 1 218 ? 0.190 -4.647 2.422 1.00 98.38 218 MET A N 1
ATOM 1697 C CA . MET A 1 218 ? -1.002 -4.863 3.235 1.00 98.38 218 MET A CA 1
ATOM 1698 C C . MET A 1 218 ? -2.246 -4.767 2.366 1.00 98.38 218 MET A C 1
ATOM 1700 O O . MET A 1 218 ? -2.533 -3.717 1.795 1.00 98.38 218 MET A O 1
ATOM 1704 N N . VAL A 1 219 ? -3.014 -5.851 2.314 1.00 98.38 219 VAL A N 1
ATOM 1705 C CA . VAL A 1 219 ? -4.304 -5.884 1.627 1.00 98.38 219 VAL A CA 1
ATOM 1706 C C . VAL A 1 219 ? -5.422 -5.765 2.660 1.00 98.38 219 VAL A C 1
ATOM 1708 O O . VAL A 1 219 ? -5.540 -6.596 3.561 1.00 98.38 219 VAL A O 1
ATOM 1711 N N . THR A 1 220 ? -6.259 -4.739 2.535 1.00 98.19 220 THR A N 1
ATOM 1712 C CA . THR A 1 220 ? -7.467 -4.552 3.347 1.00 98.19 220 THR A CA 1
ATOM 1713 C C . THR A 1 220 ? -8.704 -4.787 2.490 1.00 98.19 220 THR A C 1
ATOM 1715 O O . THR A 1 220 ? -8.916 -4.110 1.488 1.00 98.19 220 THR A O 1
ATOM 1718 N N . GLN A 1 221 ? -9.542 -5.737 2.894 1.00 97.06 221 GLN A N 1
ATOM 1719 C CA . GLN A 1 221 ? -10.849 -5.966 2.295 1.00 97.06 221 GLN A CA 1
ATOM 1720 C C . GLN A 1 221 ? -11.878 -4.991 2.860 1.00 97.06 221 GLN A C 1
ATOM 1722 O O . GLN A 1 221 ? -11.929 -4.794 4.071 1.00 97.06 221 GLN A O 1
ATOM 1727 N N . VAL A 1 222 ? -12.712 -4.422 1.988 1.00 94.19 222 VAL A N 1
ATOM 1728 C CA . VAL A 1 222 ? -13.868 -3.585 2.336 1.00 94.19 222 VAL A CA 1
ATOM 1729 C C . VAL A 1 222 ? -15.038 -4.028 1.459 1.00 94.19 222 VAL A C 1
ATOM 1731 O O . VAL A 1 222 ? -15.161 -3.616 0.307 1.00 94.19 222 VAL A O 1
ATOM 1734 N N . GLY A 1 223 ? -15.869 -4.934 1.981 1.00 91.31 223 GLY A N 1
ATOM 1735 C CA . GLY A 1 223 ? -16.887 -5.618 1.178 1.00 91.31 223 GLY A CA 1
ATOM 1736 C C . GLY A 1 223 ? -16.249 -6.491 0.093 1.00 91.31 223 GLY A C 1
ATOM 1737 O O . GLY A 1 223 ? -15.510 -7.425 0.404 1.00 91.31 223 GLY A O 1
ATOM 1738 N N . ASP A 1 224 ? -16.533 -6.175 -1.168 1.00 91.38 224 ASP A N 1
ATOM 1739 C CA . ASP A 1 224 ? -15.997 -6.814 -2.376 1.00 91.38 224 ASP A CA 1
ATOM 1740 C C . ASP A 1 224 ? -14.778 -6.078 -2.978 1.00 91.38 224 ASP A C 1
ATOM 1742 O O . ASP A 1 224 ? -14.228 -6.509 -3.992 1.00 91.38 224 ASP A O 1
ATOM 1746 N N . ILE A 1 225 ? -14.327 -4.982 -2.357 1.00 93.75 225 ILE A N 1
ATOM 1747 C CA . ILE A 1 225 ? -13.099 -4.267 -2.733 1.00 93.75 225 ILE A CA 1
ATOM 1748 C C . ILE A 1 225 ? -11.907 -4.812 -1.937 1.00 93.75 225 ILE A C 1
ATOM 1750 O O . ILE A 1 225 ? -12.004 -5.015 -0.725 1.00 93.75 225 ILE A O 1
ATOM 1754 N N . LEU A 1 226 ? -10.759 -4.978 -2.600 1.00 96.25 226 LEU A N 1
ATOM 1755 C CA . LEU A 1 226 ? -9.457 -5.202 -1.965 1.00 96.25 226 LEU A CA 1
ATOM 1756 C C . LEU A 1 226 ? -8.542 -3.996 -2.213 1.00 96.25 226 LEU A C 1
ATOM 1758 O O . LEU A 1 226 ? -8.154 -3.719 -3.348 1.00 96.25 226 LEU A O 1
ATOM 1762 N N . LEU A 1 227 ? -8.191 -3.293 -1.136 1.00 97.38 227 LEU A N 1
ATOM 1763 C CA . LEU A 1 227 ? -7.300 -2.136 -1.125 1.00 97.38 227 LEU A CA 1
ATOM 1764 C C . LEU A 1 227 ? -5.883 -2.567 -0.732 1.00 97.38 227 LEU A C 1
ATOM 1766 O O . LEU A 1 227 ? -5.647 -2.970 0.405 1.00 97.38 227 LEU A O 1
ATOM 1770 N N . PHE A 1 228 ? -4.942 -2.475 -1.666 1.00 98.12 228 PHE A N 1
ATOM 1771 C CA . PHE A 1 228 ? -3.541 -2.839 -1.474 1.00 98.12 228 PHE A CA 1
ATOM 1772 C C . PHE A 1 228 ? -2.743 -1.575 -1.123 1.00 98.12 228 PHE A C 1
ATOM 1774 O O . PHE A 1 228 ? -2.566 -0.709 -1.977 1.00 98.12 228 PHE A O 1
ATOM 1781 N N . ASN A 1 229 ? -2.216 -1.487 0.099 1.00 98.06 229 ASN A N 1
ATOM 1782 C CA . ASN A 1 229 ? -1.118 -0.585 0.451 1.00 98.06 229 ASN A CA 1
ATOM 1783 C C . ASN A 1 229 ? 0.201 -1.314 0.172 1.00 98.06 229 ASN A C 1
ATOM 1785 O O . ASN A 1 229 ? 0.512 -2.300 0.841 1.00 98.06 229 ASN A O 1
ATOM 1789 N N . SER A 1 230 ? 0.944 -0.852 -0.831 1.00 97.19 230 SER A N 1
ATOM 1790 C CA . SER A 1 230 ? 2.149 -1.518 -1.327 1.00 97.19 230 SER A CA 1
ATOM 1791 C C . SER A 1 230 ? 3.356 -0.586 -1.300 1.00 97.19 230 SER A C 1
ATOM 1793 O O . SER A 1 230 ? 3.291 0.547 -1.779 1.00 97.19 230 SER A O 1
ATOM 1795 N N . TYR A 1 231 ? 4.480 -1.094 -0.809 1.00 96.62 231 TYR A N 1
ATOM 1796 C CA . TYR A 1 231 ? 5.792 -0.484 -0.955 1.00 96.62 231 TYR A CA 1
ATOM 1797 C C . TYR A 1 231 ? 6.714 -1.441 -1.714 1.00 96.62 231 TYR A C 1
ATOM 1799 O O . TYR A 1 231 ? 7.007 -2.539 -1.242 1.00 96.62 231 TYR A O 1
ATOM 1807 N N . LEU A 1 232 ? 7.178 -1.033 -2.896 1.00 95.69 232 LEU A N 1
ATOM 1808 C CA . LEU A 1 232 ? 8.247 -1.738 -3.602 1.00 95.69 232 LEU A CA 1
ATOM 1809 C C . LEU A 1 232 ? 9.541 -0.943 -3.440 1.00 95.69 232 LEU A C 1
ATOM 1811 O O . LEU A 1 232 ? 9.545 0.281 -3.577 1.00 95.69 232 LEU A O 1
ATOM 1815 N N . LEU A 1 233 ? 10.645 -1.643 -3.179 1.00 93.25 233 LEU A N 1
ATOM 1816 C CA . LEU A 1 233 ? 11.961 -1.019 -3.065 1.00 93.25 233 LEU A CA 1
ATOM 1817 C C . LEU A 1 233 ? 12.384 -0.335 -4.380 1.00 93.25 233 LEU A C 1
ATOM 1819 O O . LEU A 1 233 ? 12.028 -0.806 -5.465 1.00 93.25 233 LEU A O 1
ATOM 1823 N N . PRO A 1 234 ? 13.223 0.714 -4.313 1.00 91.88 234 PRO A N 1
ATOM 1824 C CA . PRO A 1 234 ? 13.957 1.204 -5.473 1.00 91.88 234 PRO A CA 1
ATOM 1825 C C . PRO A 1 234 ? 14.764 0.085 -6.151 1.00 91.88 234 PRO A C 1
ATOM 1827 O O . PRO A 1 234 ? 15.358 -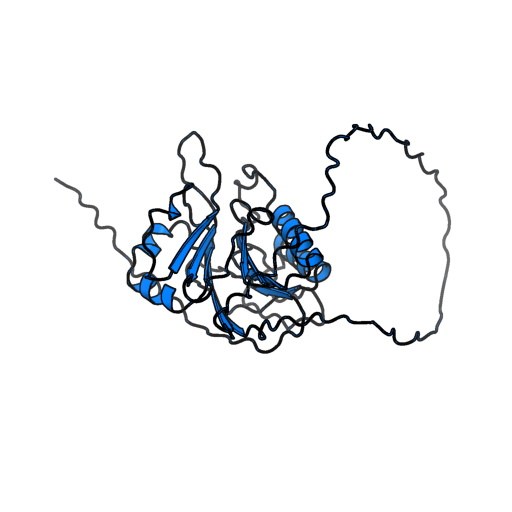0.757 -5.483 1.00 91.88 234 PRO A O 1
ATOM 1830 N N . GLU A 1 235 ? 14.861 0.116 -7.482 1.00 88.88 235 GLU A N 1
ATOM 1831 C CA . GLU A 1 235 ? 15.653 -0.841 -8.285 1.00 88.88 235 GLU A CA 1
ATOM 1832 C C . GLU A 1 235 ? 17.153 -0.866 -7.930 1.00 88.88 235 GLU A C 1
ATOM 1834 O O . GLU A 1 235 ? 17.842 -1.831 -8.234 1.00 88.88 235 GLU A O 1
ATOM 1839 N N . SER A 1 236 ? 17.661 0.180 -7.273 1.00 89.81 236 SER A N 1
ATOM 1840 C CA . SER A 1 236 ? 19.040 0.283 -6.778 1.00 89.81 236 SER A CA 1
ATOM 1841 C C . SER A 1 236 ? 19.180 -0.039 -5.281 1.00 89.81 236 SER A C 1
ATOM 1843 O O . SER A 1 236 ? 20.157 0.374 -4.655 1.00 89.81 236 SER A O 1
ATOM 1845 N N . SER A 1 237 ? 18.186 -0.684 -4.663 1.00 90.31 237 SER A N 1
ATOM 1846 C CA . SER A 1 237 ? 18.190 -0.974 -3.227 1.00 90.31 237 SER A CA 1
ATOM 1847 C C . SER A 1 237 ? 19.051 -2.193 -2.896 1.00 90.31 237 SER A C 1
ATOM 1849 O O . SER A 1 237 ? 18.695 -3.327 -3.209 1.00 90.31 237 SER A O 1
ATOM 1851 N N . VAL A 1 238 ? 20.142 -1.973 -2.156 1.00 89.12 238 VAL A N 1
ATOM 1852 C CA . VAL A 1 238 ? 20.992 -3.053 -1.612 1.00 89.12 238 VAL A CA 1
ATOM 1853 C C . VAL A 1 238 ? 20.241 -4.008 -0.674 1.00 89.12 238 VAL A C 1
ATOM 1855 O O . VAL A 1 238 ? 20.708 -5.112 -0.417 1.00 89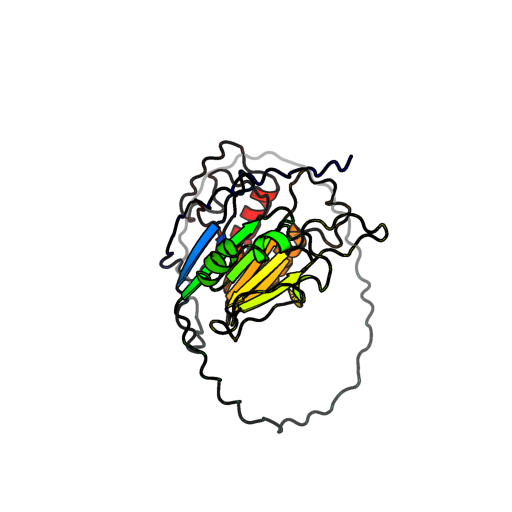.12 238 VAL A O 1
ATOM 1858 N N . TRP A 1 239 ? 19.070 -3.602 -0.175 1.00 85.75 239 TRP A N 1
ATOM 1859 C CA . TRP A 1 239 ? 18.260 -4.385 0.754 1.00 85.75 239 TRP A CA 1
ATOM 1860 C C . TRP A 1 239 ? 17.395 -5.468 0.083 1.00 85.75 239 TRP A C 1
ATOM 1862 O O . TRP A 1 239 ? 16.758 -6.255 0.778 1.00 85.75 239 TRP A O 1
ATOM 1872 N N . GLU A 1 240 ? 17.358 -5.542 -1.252 1.00 85.75 240 GLU A N 1
ATOM 1873 C CA . GLU A 1 240 ? 16.572 -6.552 -1.984 1.00 85.75 240 GLU A CA 1
ATOM 1874 C C . GLU A 1 240 ? 17.025 -7.995 -1.672 1.00 85.75 240 GLU A C 1
ATOM 1876 O O . GLU A 1 240 ? 16.200 -8.903 -1.597 1.00 85.75 240 GLU A O 1
ATOM 1881 N N . GLY A 1 241 ? 18.313 -8.201 -1.369 1.00 85.75 241 GLY A N 1
ATOM 1882 C CA . GLY A 1 241 ? 18.852 -9.493 -0.920 1.00 85.75 241 GLY A CA 1
ATOM 1883 C C . GLY A 1 241 ? 18.500 -9.892 0.522 1.00 85.75 241 GLY A C 1
ATOM 1884 O O . GLY A 1 241 ? 18.826 -11.000 0.936 1.00 85.75 241 GLY A O 1
ATOM 1885 N N . GLU A 1 242 ? 17.846 -9.019 1.296 1.00 85.88 242 GLU A N 1
ATOM 1886 C CA . GLU A 1 242 ? 17.395 -9.294 2.672 1.00 85.88 242 GLU A CA 1
ATOM 1887 C C . GLU A 1 242 ? 15.883 -9.574 2.765 1.00 85.88 242 GLU A C 1
ATOM 1889 O O . GLU A 1 242 ? 15.313 -9.639 3.857 1.00 85.88 242 GLU A O 1
ATOM 1894 N N . LEU A 1 243 ? 15.207 -9.701 1.621 1.00 87.31 243 LEU A N 1
ATOM 1895 C CA . LEU A 1 243 ? 13.779 -9.978 1.546 1.00 87.31 243 LEU A CA 1
ATOM 1896 C C . LEU A 1 243 ? 13.458 -11.449 1.832 1.00 87.31 243 LEU A C 1
ATOM 1898 O O . LEU A 1 243 ? 14.056 -12.351 1.254 1.00 87.31 243 LEU A O 1
ATOM 1902 N N . GLU A 1 244 ? 12.407 -11.697 2.619 1.00 86.81 244 GLU A N 1
ATOM 1903 C CA . GLU A 1 244 ? 11.823 -13.043 2.757 1.00 86.81 244 GLU A CA 1
ATOM 1904 C C . GLU A 1 244 ? 11.121 -13.504 1.458 1.00 86.81 244 GLU A C 1
ATOM 1906 O O . GLU A 1 244 ? 10.973 -14.703 1.226 1.00 86.81 244 GLU A O 1
ATOM 1911 N N . ARG A 1 245 ? 10.681 -12.561 0.604 1.00 89.94 245 ARG A N 1
ATOM 1912 C CA . ARG A 1 245 ? 10.048 -12.788 -0.712 1.00 89.94 245 ARG A CA 1
ATOM 1913 C C . ARG A 1 245 ? 10.319 -11.609 -1.652 1.00 89.94 245 ARG A C 1
ATOM 1915 O O . ARG A 1 245 ? 10.212 -10.463 -1.226 1.00 89.94 245 ARG A O 1
ATOM 1922 N N . GLU A 1 246 ? 10.572 -11.877 -2.934 1.00 94.19 246 GLU A N 1
ATOM 1923 C CA . GLU A 1 246 ? 10.656 -10.831 -3.968 1.00 94.19 246 GLU A CA 1
ATOM 1924 C C . GLU A 1 246 ? 9.304 -10.095 -4.093 1.00 94.19 246 GLU A C 1
ATOM 1926 O O . GLU A 1 246 ? 8.241 -10.722 -4.169 1.00 94.19 246 GLU A O 1
ATOM 1931 N N . LEU A 1 247 ? 9.336 -8.759 -4.049 1.00 93.62 247 LEU A N 1
ATOM 1932 C CA . LEU A 1 247 ? 8.151 -7.928 -3.813 1.00 93.62 247 LEU A CA 1
ATOM 1933 C C . LEU A 1 247 ? 7.220 -7.829 -5.031 1.00 93.62 247 LEU A C 1
ATOM 1935 O O . LEU A 1 247 ? 6.003 -7.796 -4.860 1.00 93.62 247 LEU A O 1
ATOM 1939 N N . CYS A 1 248 ? 7.760 -7.814 -6.251 1.00 96.25 248 CYS A N 1
ATOM 1940 C CA . CYS A 1 248 ? 6.976 -7.769 -7.486 1.00 96.25 248 CYS A CA 1
ATOM 1941 C C . CYS A 1 248 ? 6.193 -9.078 -7.659 1.00 96.25 248 CYS A C 1
ATOM 1943 O O . CYS A 1 248 ? 4.993 -9.060 -7.925 1.00 96.25 248 CYS A O 1
ATOM 1945 N N . SER A 1 249 ? 6.848 -10.212 -7.407 1.00 96.31 249 SER A N 1
ATOM 1946 C CA . SER A 1 249 ? 6.262 -11.555 -7.406 1.00 96.31 249 SER A CA 1
ATOM 1947 C C . SER A 1 249 ? 5.224 -11.733 -6.294 1.00 96.31 249 SER A C 1
ATOM 1949 O O . SER A 1 249 ? 4.177 -12.338 -6.520 1.00 96.31 249 SER A O 1
ATOM 1951 N N . ALA A 1 250 ? 5.471 -11.184 -5.098 1.00 96.69 250 ALA A N 1
ATOM 1952 C CA . ALA A 1 250 ? 4.492 -11.181 -4.011 1.00 96.69 250 ALA A CA 1
ATOM 1953 C C . ALA A 1 250 ? 3.244 -10.352 -4.365 1.00 96.69 250 ALA A C 1
ATOM 1955 O O . ALA A 1 250 ? 2.128 -10.843 -4.199 1.00 96.69 250 ALA A O 1
ATOM 1956 N N . LEU A 1 251 ? 3.425 -9.145 -4.915 1.00 97.44 251 LEU A N 1
ATOM 1957 C CA . LEU A 1 251 ? 2.328 -8.297 -5.387 1.00 97.44 251 LEU A CA 1
ATOM 1958 C C . LEU A 1 251 ? 1.532 -8.979 -6.508 1.00 97.44 251 LEU A C 1
ATOM 1960 O O . LEU A 1 251 ? 0.309 -9.046 -6.424 1.00 97.44 251 LEU A O 1
ATOM 1964 N N . ALA A 1 252 ? 2.211 -9.532 -7.516 1.00 97.88 252 ALA A N 1
ATOM 1965 C CA . ALA A 1 252 ? 1.572 -10.214 -8.638 1.00 97.88 252 ALA A CA 1
ATOM 1966 C C . ALA A 1 252 ? 0.753 -11.434 -8.194 1.00 97.88 252 ALA A C 1
ATOM 1968 O O . ALA A 1 252 ? -0.384 -11.590 -8.630 1.00 97.88 252 ALA A O 1
ATOM 1969 N N . ALA A 1 253 ? 1.276 -12.253 -7.275 1.00 97.81 253 ALA A N 1
ATOM 1970 C CA . ALA A 1 253 ? 0.537 -13.386 -6.722 1.00 97.81 253 ALA A CA 1
ATOM 1971 C C . ALA A 1 253 ? -0.711 -12.941 -5.933 1.00 97.81 253 ALA A C 1
ATOM 1973 O O . ALA A 1 253 ? -1.781 -13.526 -6.094 1.00 97.81 253 ALA A O 1
ATOM 1974 N N . SER A 1 254 ? -0.607 -11.887 -5.114 1.00 97.81 254 SER A N 1
ATOM 1975 C CA . SER A 1 254 ? -1.757 -11.349 -4.373 1.00 97.81 254 SER A CA 1
ATOM 1976 C C . SER A 1 254 ? -2.810 -10.714 -5.290 1.00 97.81 254 SER A C 1
ATOM 1978 O O . SER A 1 254 ? -4.003 -10.859 -5.027 1.00 97.81 254 SER A O 1
ATOM 1980 N N . VAL A 1 255 ? -2.399 -10.060 -6.382 1.00 97.56 255 VAL A N 1
ATOM 1981 C CA . VAL A 1 255 ? -3.302 -9.540 -7.426 1.00 97.56 255 VAL A CA 1
ATOM 1982 C C . VAL A 1 255 ? -3.988 -10.683 -8.178 1.00 97.56 255 VAL A C 1
ATOM 1984 O O . VAL A 1 255 ? -5.204 -10.645 -8.336 1.00 97.56 255 VAL A O 1
ATOM 1987 N N . ALA A 1 256 ? -3.257 -11.736 -8.553 1.00 97.75 256 ALA A N 1
ATOM 1988 C CA . ALA A 1 256 ? -3.822 -12.909 -9.220 1.00 97.75 256 ALA A CA 1
ATOM 1989 C C . ALA A 1 256 ? -4.893 -13.608 -8.366 1.00 97.75 256 ALA A C 1
ATOM 1991 O O . ALA A 1 256 ? -5.983 -13.905 -8.853 1.00 97.75 256 ALA A O 1
ATOM 1992 N N . MET A 1 257 ? -4.619 -13.816 -7.072 1.00 97.50 257 MET A N 1
ATOM 1993 C CA . MET A 1 257 ? -5.586 -14.400 -6.131 1.00 97.50 257 MET A CA 1
ATOM 1994 C C . MET A 1 257 ? -6.798 -13.488 -5.887 1.00 97.50 257 MET A C 1
ATOM 1996 O O . MET A 1 257 ? -7.918 -13.979 -5.752 1.00 97.50 257 MET A O 1
ATOM 2000 N N . ALA A 1 258 ? -6.601 -12.167 -5.858 1.00 96.19 258 ALA A N 1
ATOM 2001 C CA . ALA A 1 258 ? -7.691 -11.198 -5.765 1.00 96.19 258 ALA A CA 1
ATOM 2002 C C . ALA A 1 258 ? -8.599 -11.223 -7.009 1.00 96.19 258 ALA A C 1
ATOM 2004 O O . ALA A 1 258 ? -9.821 -11.282 -6.871 1.00 96.19 258 ALA A O 1
ATOM 2005 N N . TYR A 1 259 ? -8.001 -11.238 -8.203 1.00 95.56 259 TYR A N 1
ATOM 2006 C CA . TYR A 1 259 ? -8.700 -11.265 -9.487 1.00 95.56 259 TYR A CA 1
ATOM 2007 C C . TYR A 1 259 ? -9.485 -12.570 -9.673 1.00 95.56 259 TYR A C 1
ATOM 2009 O O . TYR A 1 259 ? -10.685 -12.545 -9.935 1.00 95.56 259 TYR A O 1
ATOM 2017 N N . ALA A 1 260 ? -8.845 -13.719 -9.429 1.00 95.81 260 ALA A N 1
ATOM 2018 C CA . ALA A 1 260 ? -9.495 -15.031 -9.472 1.00 95.81 260 ALA A CA 1
ATOM 2019 C C . ALA A 1 260 ? -10.615 -15.185 -8.422 1.00 95.81 260 ALA A C 1
ATOM 2021 O O . ALA A 1 260 ? -11.560 -15.941 -8.632 1.00 95.81 260 ALA A O 1
ATOM 2022 N N . GLY A 1 261 ? -10.535 -14.448 -7.307 1.00 95.88 261 GLY A N 1
ATOM 2023 C CA . GLY A 1 261 ? -11.599 -14.346 -6.305 1.00 95.88 261 GLY A CA 1
ATOM 2024 C C . GLY A 1 261 ? -12.738 -13.379 -6.662 1.00 95.88 261 GLY A C 1
ATOM 2025 O O . GLY A 1 261 ? -13.640 -13.208 -5.845 1.00 95.88 261 GLY A O 1
ATOM 2026 N N . GLY A 1 262 ? -12.703 -12.727 -7.830 1.00 93.19 262 GLY A N 1
ATOM 2027 C CA . GLY A 1 262 ? -13.726 -11.775 -8.281 1.00 93.19 262 GLY A CA 1
ATOM 2028 C C . GLY A 1 262 ? -13.739 -10.437 -7.530 1.00 93.19 262 GLY A C 1
ATOM 2029 O O . GLY A 1 262 ? -14.732 -9.712 -7.591 1.00 93.19 262 GLY A O 1
ATOM 2030 N N . PHE A 1 263 ? -12.672 -10.099 -6.799 1.00 93.44 263 PHE A N 1
ATOM 2031 C CA . PHE A 1 263 ? -12.606 -8.867 -6.011 1.00 93.44 263 PHE A CA 1
ATOM 2032 C C . PHE A 1 263 ? -12.278 -7.643 -6.869 1.00 93.44 263 PHE A C 1
ATOM 2034 O O . PHE A 1 263 ? -11.429 -7.688 -7.756 1.00 93.44 263 PHE A O 1
ATOM 2041 N N . ARG A 1 264 ? -12.864 -6.489 -6.533 1.00 93.06 264 ARG A N 1
ATOM 2042 C CA . ARG A 1 264 ? -12.492 -5.205 -7.141 1.00 93.06 264 ARG A CA 1
ATOM 2043 C C . ARG A 1 264 ? -11.167 -4.709 -6.562 1.00 93.06 264 ARG A C 1
ATOM 2045 O O . ARG A 1 264 ? -11.105 -4.280 -5.411 1.00 93.06 264 ARG A O 1
ATOM 2052 N N . ILE A 1 265 ? -10.106 -4.766 -7.364 1.00 95.12 265 ILE A N 1
ATOM 2053 C CA . ILE A 1 265 ? -8.748 -4.407 -6.936 1.00 95.12 265 ILE A CA 1
ATOM 2054 C C . ILE A 1 265 ? -8.534 -2.888 -6.987 1.00 95.12 265 ILE A C 1
ATOM 2056 O O . ILE A 1 265 ? -8.820 -2.239 -7.997 1.00 95.12 265 ILE A O 1
ATOM 2060 N N . ILE A 1 266 ? -7.979 -2.342 -5.900 1.00 95.12 266 ILE A N 1
ATOM 2061 C CA . ILE A 1 266 ? -7.414 -0.992 -5.824 1.00 95.12 266 ILE A CA 1
ATOM 2062 C C . ILE A 1 266 ? -5.971 -1.099 -5.321 1.00 95.12 266 ILE A C 1
ATOM 2064 O O . ILE A 1 266 ? -5.760 -1.428 -4.155 1.00 95.12 266 ILE A O 1
ATOM 2068 N N . ILE A 1 267 ? -4.978 -0.785 -6.158 1.00 96.12 267 ILE A N 1
ATOM 2069 C CA . ILE A 1 267 ? -3.565 -0.734 -5.730 1.00 96.12 267 ILE A CA 1
ATOM 2070 C C . ILE A 1 267 ? -3.137 0.705 -5.465 1.00 96.12 267 ILE A C 1
ATOM 2072 O O . ILE A 1 267 ? -3.399 1.587 -6.282 1.00 96.12 267 ILE A O 1
ATOM 2076 N N . MET A 1 268 ? -2.478 0.943 -4.330 1.00 95.62 268 MET A N 1
ATOM 2077 C CA . MET A 1 268 ? -1.943 2.240 -3.921 1.00 95.62 268 MET A CA 1
ATOM 2078 C C . MET A 1 268 ? -0.586 2.095 -3.224 1.00 95.62 268 MET A C 1
ATOM 2080 O O . MET A 1 268 ? -0.279 1.064 -2.625 1.00 95.62 268 MET A O 1
ATOM 2084 N N . GLY A 1 269 ? 0.201 3.168 -3.263 1.00 94.81 269 GLY A N 1
ATOM 2085 C CA . GLY A 1 269 ? 1.474 3.284 -2.558 1.00 94.81 269 GLY A CA 1
ATOM 2086 C C . GLY A 1 269 ? 2.625 3.687 -3.471 1.00 94.81 269 GLY A C 1
ATOM 2087 O O . GLY A 1 269 ? 2.419 4.105 -4.616 1.00 94.81 269 GLY A O 1
ATOM 2088 N N . ASP A 1 270 ? 3.840 3.588 -2.940 1.00 95.31 270 ASP A N 1
ATOM 2089 C CA . ASP A 1 270 ? 5.074 3.844 -3.675 1.00 95.31 270 ASP A CA 1
ATOM 2090 C C . ASP A 1 270 ? 5.618 2.527 -4.240 1.00 95.31 270 ASP A C 1
ATOM 2092 O O . ASP A 1 270 ? 6.244 1.722 -3.548 1.00 95.31 270 ASP A O 1
ATOM 2096 N N . LEU A 1 271 ? 5.334 2.297 -5.523 1.00 95.06 271 LEU A N 1
ATOM 2097 C CA . LEU A 1 271 ? 5.784 1.105 -6.240 1.00 95.06 271 LEU A CA 1
ATOM 2098 C C . LEU A 1 271 ? 7.192 1.264 -6.844 1.00 95.06 271 LEU A C 1
ATOM 2100 O O . LEU A 1 271 ? 7.629 0.368 -7.565 1.00 95.06 271 LEU A O 1
ATOM 2104 N N . ASN A 1 272 ? 7.871 2.408 -6.659 1.00 94.12 272 ASN A N 1
ATOM 2105 C CA . ASN A 1 272 ? 9.154 2.739 -7.304 1.00 94.12 272 ASN A CA 1
ATOM 2106 C C . ASN A 1 272 ? 9.215 2.443 -8.831 1.00 94.12 272 ASN A C 1
ATOM 2108 O O . ASN A 1 272 ? 10.279 2.259 -9.424 1.00 94.12 272 ASN A O 1
ATOM 2112 N N . ALA A 1 273 ? 8.052 2.417 -9.490 1.00 93.12 273 ALA A N 1
ATOM 2113 C CA . ALA A 1 273 ? 7.851 1.911 -10.843 1.00 93.12 273 ALA A CA 1
ATOM 2114 C C . ALA A 1 273 ? 7.661 3.071 -11.830 1.00 93.12 273 ALA A C 1
ATOM 2116 O O . ALA A 1 273 ? 6.543 3.531 -12.062 1.00 93.12 273 ALA A O 1
ATOM 2117 N N . ARG A 1 274 ? 8.751 3.580 -12.423 1.00 92.31 274 ARG A N 1
ATOM 2118 C CA . ARG A 1 274 ? 8.667 4.695 -13.384 1.00 92.31 274 ARG A CA 1
ATOM 2119 C C . ARG A 1 274 ? 7.985 4.241 -14.671 1.00 92.31 274 ARG A C 1
ATOM 2121 O O . ARG A 1 274 ? 8.573 3.485 -15.437 1.00 92.31 274 ARG A O 1
ATOM 2128 N N . THR A 1 275 ? 6.810 4.793 -14.960 1.00 92.50 275 THR A N 1
ATOM 2129 C CA . THR A 1 275 ? 6.056 4.534 -16.201 1.00 92.50 275 THR A CA 1
ATOM 2130 C C . THR A 1 275 ? 6.115 5.677 -17.226 1.00 92.50 275 THR A C 1
ATOM 2132 O O . THR A 1 275 ? 5.365 5.645 -18.194 1.00 92.50 275 THR A O 1
ATOM 2135 N N . ALA A 1 276 ? 6.948 6.708 -17.017 1.00 90.31 276 ALA A N 1
ATOM 2136 C CA . ALA A 1 276 ? 7.013 7.899 -17.882 1.00 90.31 276 ALA A CA 1
ATOM 2137 C C . ALA A 1 276 ? 5.599 8.477 -18.161 1.00 90.31 276 ALA A C 1
ATOM 2139 O O . ALA A 1 276 ? 4.786 8.543 -17.229 1.00 90.31 276 ALA A O 1
ATOM 2140 N N . SER A 1 277 ? 5.305 8.845 -19.413 1.00 92.62 277 SER A N 1
ATOM 2141 C CA . SER A 1 277 ? 3.950 9.127 -19.930 1.00 92.62 277 SER A CA 1
ATOM 2142 C C . SER A 1 277 ? 3.369 7.957 -20.750 1.00 92.62 277 SER A C 1
ATOM 2144 O O . SER A 1 277 ? 2.398 8.140 -21.473 1.00 92.62 277 SER A O 1
ATOM 2146 N N . GLU A 1 278 ? 3.954 6.761 -20.645 1.00 92.88 278 GLU A N 1
ATOM 2147 C CA . GLU A 1 278 ? 3.496 5.561 -21.358 1.00 92.88 278 GLU A CA 1
ATOM 2148 C C . GLU A 1 278 ? 2.271 4.921 -20.674 1.00 92.88 278 GLU A C 1
ATOM 2150 O O . GLU A 1 278 ? 2.008 5.154 -19.487 1.00 92.88 278 GLU A O 1
ATOM 2155 N N . MET A 1 279 ? 1.536 4.084 -21.410 1.00 93.44 279 MET A N 1
ATOM 2156 C CA . MET A 1 279 ? 0.315 3.399 -20.956 1.00 93.44 279 MET A CA 1
ATOM 2157 C C . MET A 1 279 ? 0.438 1.870 -21.102 1.00 93.44 279 MET A C 1
ATOM 2159 O O . MET A 1 279 ? 1.176 1.421 -21.980 1.00 93.44 279 MET A O 1
ATOM 2163 N N . PRO A 1 280 ? -0.290 1.061 -20.304 1.00 92.31 280 PRO A N 1
ATOM 2164 C CA . PRO A 1 280 ? -0.359 -0.390 -20.503 1.00 92.31 280 PRO A CA 1
ATOM 2165 C C . PRO A 1 280 ? -1.055 -0.774 -21.818 1.00 92.31 280 PRO A C 1
ATOM 2167 O O . PRO A 1 280 ? -0.581 -1.657 -22.528 1.00 92.31 280 PRO A O 1
ATOM 2170 N N . SER A 1 281 ? -2.158 -0.094 -22.152 1.00 93.25 281 SER A N 1
ATOM 2171 C CA . SER A 1 281 ? -2.945 -0.305 -23.369 1.00 93.25 281 SER A CA 1
ATOM 2172 C C . SER A 1 281 ? -3.242 1.008 -24.099 1.00 93.25 281 SER A C 1
ATOM 2174 O O . SER A 1 281 ? -3.349 2.071 -23.490 1.00 93.25 281 SER A O 1
ATOM 2176 N N . VAL A 1 282 ? -3.453 0.929 -25.417 1.00 91.88 282 VAL A N 1
ATOM 2177 C CA . VAL A 1 282 ? -3.897 2.063 -26.256 1.00 91.88 282 VAL A CA 1
ATOM 2178 C C . VAL A 1 282 ? -5.321 2.538 -25.935 1.00 91.88 282 VAL A C 1
ATOM 2180 O O . VAL A 1 282 ? -5.712 3.620 -26.364 1.00 91.88 282 VAL A O 1
ATOM 2183 N N . TYR A 1 283 ? -6.087 1.739 -25.186 1.00 90.81 283 TYR A N 1
ATOM 2184 C CA . TYR A 1 283 ? -7.445 2.056 -24.735 1.00 90.81 283 TYR A CA 1
ATOM 2185 C C . TYR A 1 283 ? -7.502 2.618 -23.302 1.00 90.81 283 TYR A C 1
ATOM 2187 O O . TYR A 1 283 ? -8.585 2.957 -22.824 1.00 90.81 283 TYR A O 1
ATOM 2195 N N . ASP A 1 284 ? -6.366 2.708 -22.602 1.00 89.00 284 ASP A N 1
ATOM 2196 C CA . ASP A 1 284 ? -6.311 3.283 -21.256 1.00 89.00 284 ASP A CA 1
ATOM 2197 C C . ASP A 1 284 ? -6.300 4.830 -21.295 1.00 89.00 284 ASP A C 1
ATOM 2199 O O . ASP A 1 284 ? -5.981 5.435 -22.322 1.00 89.00 284 ASP A O 1
ATOM 2203 N N . PRO A 1 285 ? -6.649 5.522 -20.191 1.00 89.06 285 PRO A N 1
ATOM 2204 C CA . PRO A 1 285 ? -6.679 6.982 -20.167 1.00 89.06 285 PRO A CA 1
ATOM 2205 C C . PRO A 1 285 ? -5.286 7.601 -20.351 1.00 89.06 285 PRO A C 1
ATOM 2207 O O . PRO A 1 285 ? -4.379 7.316 -19.568 1.00 89.06 285 PRO A O 1
ATOM 2210 N N . VAL A 1 286 ? -5.157 8.523 -21.319 1.00 90.12 286 VAL A N 1
ATOM 2211 C CA . VAL A 1 286 ? -3.897 9.204 -21.683 1.00 90.12 286 VAL A CA 1
ATOM 2212 C C . VAL A 1 286 ? -3.092 9.616 -20.455 1.00 90.12 286 VAL A C 1
ATOM 2214 O O . VAL A 1 286 ? -3.522 10.443 -19.639 1.00 90.12 286 VAL A O 1
ATOM 2217 N N . ARG A 1 287 ? -1.899 9.035 -20.326 1.00 87.31 287 ARG A N 1
ATOM 2218 C CA . ARG A 1 287 ? -1.010 9.296 -19.202 1.00 87.31 287 ARG A CA 1
ATOM 2219 C C . ARG A 1 287 ? -0.180 10.557 -19.444 1.00 87.31 287 ARG A C 1
ATOM 2221 O O . ARG A 1 287 ? 0.396 10.739 -20.509 1.00 87.31 287 ARG A O 1
ATOM 2228 N N . ILE A 1 288 ? -0.098 11.431 -18.439 1.00 85.88 288 ILE A N 1
ATOM 2229 C CA . ILE A 1 288 ? 0.712 12.656 -18.493 1.00 85.88 288 ILE A CA 1
ATOM 2230 C C . ILE A 1 288 ? 1.640 12.679 -17.280 1.00 85.88 288 ILE A C 1
ATOM 2232 O O . ILE A 1 288 ? 1.185 12.671 -16.136 1.00 85.88 288 ILE A O 1
ATOM 2236 N N . SER A 1 289 ? 2.949 12.725 -17.523 1.00 85.69 289 SER A N 1
ATOM 2237 C CA . SER A 1 289 ? 3.971 12.842 -16.484 1.00 85.69 289 SER A CA 1
ATOM 2238 C C . SER A 1 289 ? 4.923 14.000 -16.758 1.00 85.69 289 SER A C 1
ATOM 2240 O O . SER A 1 289 ? 5.217 14.330 -17.904 1.00 85.69 289 SER A O 1
ATOM 2242 N N . LYS A 1 290 ? 5.439 14.598 -15.680 1.00 85.69 290 LYS A N 1
ATOM 2243 C CA . LYS A 1 290 ? 6.539 15.580 -15.721 1.00 85.69 290 LYS A CA 1
ATOM 2244 C C . LYS A 1 290 ? 7.919 14.915 -15.623 1.00 85.69 290 LYS A C 1
ATOM 2246 O O . LYS A 1 290 ? 8.930 15.598 -15.740 1.00 85.69 290 LYS A O 1
ATOM 2251 N N . ASP A 1 291 ? 7.963 13.602 -15.386 1.00 81.00 291 ASP A N 1
ATOM 2252 C CA . ASP A 1 291 ? 9.193 12.811 -15.451 1.00 81.00 291 ASP A CA 1
ATOM 2253 C C . ASP A 1 291 ? 9.497 12.484 -16.920 1.00 81.00 291 ASP A C 1
ATOM 2255 O O . ASP A 1 291 ? 8.766 11.726 -17.556 1.00 81.00 291 ASP A O 1
ATOM 2259 N N . ASN A 1 292 ? 10.561 13.089 -17.452 1.00 77.94 292 ASN A N 1
ATOM 2260 C CA . ASN A 1 292 ? 11.006 12.953 -18.841 1.00 77.94 292 ASN A CA 1
ATOM 2261 C C . ASN A 1 292 ? 11.929 11.740 -19.077 1.00 77.94 292 ASN A C 1
ATOM 2263 O O . ASN A 1 292 ? 12.506 11.607 -20.154 1.00 77.94 292 ASN A O 1
ATOM 2267 N N . LYS A 1 293 ? 12.107 10.872 -18.074 1.00 86.31 293 LYS A N 1
ATOM 2268 C CA . LYS A 1 293 ? 12.931 9.660 -18.171 1.00 86.31 293 LYS A CA 1
ATOM 2269 C C . LYS A 1 293 ? 12.126 8.476 -18.707 1.00 86.31 293 LYS A C 1
ATOM 2271 O O . LYS A 1 293 ? 10.927 8.360 -18.469 1.00 86.31 293 LYS A O 1
ATOM 2276 N N . SER A 1 294 ? 12.817 7.542 -19.357 1.00 92.38 294 SER A N 1
ATOM 2277 C CA . SER A 1 294 ? 12.254 6.289 -19.874 1.00 92.38 294 SER A CA 1
ATOM 2278 C C . SER A 1 294 ? 11.616 5.402 -18.795 1.00 92.38 294 SER A C 1
ATOM 2280 O O . SER A 1 294 ? 12.043 5.408 -17.638 1.00 92.38 294 SER A O 1
ATOM 2282 N N . VAL A 1 295 ? 10.671 4.549 -19.204 1.00 94.19 295 VAL A N 1
ATOM 2283 C CA . VAL A 1 295 ? 10.067 3.500 -18.361 1.00 94.19 295 VAL A CA 1
ATOM 2284 C C . VAL A 1 295 ? 11.146 2.596 -17.739 1.00 94.19 295 VAL A C 1
ATOM 2286 O O . VAL A 1 295 ? 12.039 2.107 -18.442 1.00 94.19 295 VAL A O 1
ATOM 2289 N N . SER A 1 296 ? 11.069 2.350 -16.428 1.00 94.56 296 SER A N 1
ATOM 2290 C CA . SER A 1 296 ? 12.005 1.470 -15.709 1.00 94.56 296 SER A CA 1
ATOM 2291 C C . SER A 1 296 ? 11.593 -0.011 -15.794 1.00 94.56 296 SER A C 1
ATOM 2293 O O . SER A 1 296 ? 10.460 -0.311 -16.180 1.00 94.56 296 SER A O 1
ATOM 2295 N N . PRO A 1 297 ? 12.477 -0.973 -15.474 1.00 94.62 297 PRO A N 1
ATOM 2296 C CA . PRO A 1 297 ? 12.115 -2.375 -15.259 1.00 94.62 297 PRO A CA 1
ATOM 2297 C C . PRO A 1 297 ? 10.837 -2.591 -14.425 1.00 94.62 297 PRO A C 1
ATOM 2299 O O . PRO A 1 297 ? 9.917 -3.246 -14.918 1.00 94.62 297 PRO A O 1
ATOM 2302 N N . ARG A 1 298 ? 10.707 -1.977 -13.237 1.00 94.56 298 ARG A N 1
ATOM 2303 C CA . ARG A 1 298 ? 9.488 -2.051 -12.403 1.00 94.56 298 ARG A CA 1
ATOM 2304 C C . ARG A 1 298 ? 8.280 -1.392 -13.078 1.00 94.56 298 ARG A C 1
ATOM 2306 O O . ARG A 1 298 ? 7.170 -1.902 -12.963 1.00 94.56 298 ARG A O 1
ATOM 2313 N N . GLY A 1 299 ? 8.485 -0.327 -13.861 1.00 95.06 299 GLY A N 1
ATOM 2314 C CA . GLY A 1 299 ? 7.443 0.250 -14.721 1.00 95.06 299 GLY A CA 1
ATOM 2315 C C . GLY A 1 299 ? 6.915 -0.726 -15.784 1.00 95.06 299 GLY A C 1
ATOM 2316 O O . GLY A 1 299 ? 5.707 -0.830 -15.974 1.00 95.06 299 GLY A O 1
ATOM 2317 N N . ARG A 1 300 ? 7.800 -1.500 -16.430 1.00 96.19 300 ARG A N 1
ATOM 2318 C CA . ARG A 1 300 ? 7.411 -2.544 -17.402 1.00 96.19 300 ARG A CA 1
ATOM 2319 C C . ARG A 1 300 ? 6.738 -3.746 -16.737 1.00 96.19 300 ARG A C 1
ATOM 2321 O O . ARG A 1 300 ? 5.791 -4.283 -17.302 1.00 96.19 300 ARG A O 1
ATOM 2328 N N . PHE A 1 301 ? 7.204 -4.158 -15.555 1.00 96.50 301 PHE A N 1
ATOM 2329 C CA . PHE A 1 301 ? 6.516 -5.158 -14.727 1.00 96.50 301 PHE A CA 1
ATOM 2330 C C . PHE A 1 301 ? 5.077 -4.718 -14.437 1.00 96.50 301 PHE A C 1
ATOM 2332 O O . PHE A 1 301 ? 4.144 -5.487 -14.649 1.00 96.50 301 PHE A O 1
ATOM 2339 N N . LEU A 1 302 ? 4.891 -3.461 -14.033 1.00 95.75 302 LEU A N 1
ATOM 2340 C CA . LEU A 1 302 ? 3.573 -2.933 -13.721 1.00 95.75 302 LEU A CA 1
ATOM 2341 C C . LEU A 1 302 ? 2.652 -2.858 -14.948 1.00 95.75 302 LEU A C 1
ATOM 2343 O O . LEU A 1 302 ? 1.468 -3.145 -14.820 1.00 95.75 302 LEU A O 1
ATOM 2347 N N . PHE A 1 303 ? 3.168 -2.515 -16.133 1.00 95.81 303 PHE A N 1
ATOM 2348 C CA . PHE A 1 303 ? 2.373 -2.568 -17.367 1.00 95.81 303 PHE A CA 1
ATOM 2349 C C . PHE A 1 303 ? 1.878 -3.980 -17.680 1.00 95.81 303 PHE A C 1
ATOM 2351 O O . PHE A 1 303 ? 0.710 -4.130 -18.023 1.00 95.81 303 PHE A O 1
ATOM 2358 N N . ARG A 1 304 ? 2.717 -5.010 -17.496 1.00 97.25 304 ARG A N 1
ATOM 2359 C CA . ARG A 1 304 ? 2.280 -6.413 -17.609 1.00 97.25 304 ARG A CA 1
ATOM 2360 C C . ARG A 1 304 ? 1.183 -6.712 -16.593 1.00 97.25 304 ARG A C 1
ATOM 2362 O O . ARG A 1 304 ? 0.091 -7.064 -17.001 1.00 97.25 304 ARG A O 1
ATOM 2369 N N . LEU A 1 305 ? 1.405 -6.397 -15.314 1.00 96.56 305 LEU A N 1
ATOM 2370 C CA . LEU A 1 305 ? 0.405 -6.567 -14.252 1.00 96.56 305 LEU A CA 1
ATOM 2371 C C . LEU A 1 305 ? -0.940 -5.874 -14.563 1.00 96.56 305 LEU A C 1
ATOM 2373 O O . LEU A 1 305 ? -1.990 -6.366 -14.164 1.00 96.56 305 LEU A O 1
ATOM 2377 N N . CYS A 1 306 ? -0.923 -4.746 -15.277 1.00 96.12 306 CYS A N 1
ATOM 2378 C CA . CYS A 1 306 ? -2.135 -4.057 -15.719 1.00 96.12 306 CYS A CA 1
ATOM 2379 C C . CYS A 1 306 ? -2.841 -4.770 -16.883 1.00 96.12 306 CYS A C 1
ATOM 2381 O O . CYS A 1 306 ? -4.062 -4.891 -16.860 1.00 96.12 306 CYS A O 1
ATOM 2383 N N . VAL A 1 307 ? -2.092 -5.274 -17.868 1.00 95.75 307 VAL A N 1
ATOM 2384 C CA . VAL A 1 307 ? -2.638 -6.049 -18.997 1.00 95.75 307 VAL A CA 1
ATOM 2385 C C . VAL A 1 307 ? -3.150 -7.421 -18.540 1.00 95.75 307 VAL A C 1
ATOM 2387 O O . VAL A 1 307 ? -4.249 -7.814 -18.916 1.00 95.75 307 VAL A O 1
ATOM 2390 N N . ASP A 1 308 ? -2.388 -8.117 -17.695 1.00 96.62 308 ASP A N 1
ATOM 2391 C CA . ASP A 1 308 ? -2.647 -9.492 -17.247 1.00 96.62 308 ASP A CA 1
ATOM 2392 C C . ASP A 1 308 ? -3.921 -9.615 -16.380 1.00 96.62 308 ASP A C 1
ATOM 2394 O O . ASP A 1 308 ? -4.540 -10.677 -16.350 1.00 96.62 308 ASP A O 1
ATOM 2398 N N . TYR A 1 309 ? -4.318 -8.541 -15.680 1.00 95.81 309 TYR A N 1
ATOM 2399 C CA . TYR A 1 309 ? -5.435 -8.530 -14.716 1.00 95.81 309 TYR A CA 1
ATOM 2400 C C . TYR A 1 309 ? -6.454 -7.397 -14.950 1.00 95.81 309 TYR A C 1
ATOM 2402 O O . TYR A 1 309 ? -7.195 -7.038 -14.039 1.00 95.81 309 TYR A O 1
ATOM 2410 N N . ASP A 1 310 ? -6.492 -6.813 -16.151 1.00 94.56 310 ASP A N 1
ATOM 2411 C CA . ASP A 1 310 ? -7.389 -5.706 -16.537 1.00 94.56 310 ASP A CA 1
ATOM 2412 C C . ASP A 1 310 ? -7.403 -4.503 -15.559 1.00 94.56 310 ASP A C 1
ATOM 2414 O O . ASP A 1 310 ? -8.447 -3.960 -15.180 1.00 94.56 310 ASP A O 1
ATOM 2418 N N . LEU A 1 311 ? -6.212 -4.082 -15.124 1.00 94.38 311 LEU A N 1
ATOM 2419 C CA . LEU A 1 311 ? -6.030 -2.935 -14.233 1.00 94.38 311 LEU A CA 1
ATOM 2420 C C . LEU A 1 311 ? -5.739 -1.655 -15.032 1.00 94.38 311 LEU A C 1
ATOM 2422 O O . LEU A 1 311 ? -4.926 -1.656 -15.953 1.00 94.38 311 LEU A O 1
ATOM 2426 N N . VAL A 1 312 ? -6.318 -0.526 -14.621 1.00 92.44 312 VAL A N 1
ATOM 2427 C CA . VAL A 1 312 ? -6.077 0.789 -15.239 1.00 92.44 312 VAL A CA 1
ATOM 2428 C C . VAL A 1 312 ? -5.133 1.638 -14.390 1.00 92.44 312 VAL A C 1
ATOM 2430 O O . VAL A 1 312 ? -5.397 1.873 -13.208 1.00 92.44 312 VAL A O 1
ATOM 2433 N N . LEU A 1 313 ? -4.073 2.180 -15.003 1.00 90.81 313 LEU A N 1
ATOM 2434 C CA . LEU A 1 313 ? -3.203 3.172 -14.362 1.00 90.81 313 LEU A CA 1
ATOM 2435 C C . LEU A 1 313 ? -3.864 4.555 -14.298 1.00 90.81 313 LEU A C 1
ATOM 2437 O O . LEU A 1 313 ? -4.025 5.243 -15.305 1.00 90.81 313 LEU A O 1
ATOM 2441 N N . ALA A 1 314 ? -4.176 5.012 -13.090 1.00 86.31 314 ALA A N 1
ATOM 2442 C CA . ALA A 1 314 ? -4.700 6.348 -12.852 1.00 86.31 314 ALA A CA 1
ATOM 2443 C C . ALA A 1 314 ? -3.593 7.423 -12.838 1.00 86.31 314 ALA A C 1
ATOM 2445 O O . ALA A 1 314 ? -2.530 7.266 -12.233 1.00 86.31 314 ALA A O 1
ATOM 2446 N N . ASN A 1 315 ? -3.875 8.581 -13.446 1.00 78.12 315 ASN A N 1
ATOM 2447 C CA . ASN A 1 315 ? -3.008 9.760 -13.376 1.00 78.12 315 ASN A CA 1
ATOM 2448 C C . ASN A 1 315 ? -3.021 10.399 -11.969 1.00 78.12 315 ASN A C 1
ATOM 2450 O O . ASN A 1 315 ? -3.994 11.070 -11.605 1.00 78.12 315 ASN A O 1
ATOM 2454 N N . GLY A 1 316 ? -1.913 10.254 -11.230 1.00 66.25 316 GLY A N 1
ATOM 2455 C CA . GLY A 1 316 ? -1.539 11.146 -10.119 1.00 66.25 316 GLY A CA 1
ATOM 2456 C C . GLY A 1 316 ? -1.183 12.570 -10.593 1.00 66.25 316 GLY A C 1
ATOM 2457 O O . GLY A 1 316 ? -1.084 12.806 -11.798 1.00 66.25 316 GLY A O 1
ATOM 2458 N N . ALA A 1 317 ? -1.017 13.512 -9.653 1.00 46.12 317 ALA A N 1
ATOM 2459 C CA . ALA A 1 317 ? -0.879 14.963 -9.902 1.00 46.12 317 ALA A CA 1
ATOM 2460 C C . ALA A 1 317 ? 0.517 15.553 -9.569 1.00 46.12 317 ALA A C 1
ATOM 2462 O O . ALA A 1 317 ? 1.143 15.109 -8.580 1.00 46.12 317 ALA A O 1
#

=== Feature glossary ===
Legend for the data blocks above and below:

— What the protein is —

The amino-acid sequence is the protein's primary structure: the linear order of residues from the N-terminus to the C-terminus, written in one-letter code. Everything else here — the 3D coordinates, the secondary structure, the domain annotations — is ultimately a consequence of this string.

Functional annotations link the protein to curated databases. InterPro entries identify conserved domains and families by matching the sequence against member-database signatures (Pfam, PROSITE, CDD, …). Gene Ontology (GO) terms describe molecular function, biological process, and cellular component in a controlled vocabulary. CATH places the structure in a hierarchical fold classification (Class/Architecture/Topology/Homologous-superfamily). The organism is the source species.

— Where its atoms are —

Atomic coordinates in PDBx/mmCIF format — the same representation the Protein Data Bank distributes. Each line of the _atom_site loop places one backbone atom in Cartesian space (units: ångströms, origin: arbitrary).

The six renders are orthographic views along the three Cartesian axes in both directions. Representation (cartoon, sticks, or surface) and color scheme (sequence-rainbow or by-chain) vary across proteins so the training set covers all the common visualization conventions.

— Local backbone conformation —

Eight-state secondary structure (DSSP): H is the canonical α-helix, G the tighter 3₁₀-helix, I the wider π-helix; E/B are β-structure, T and S are turns and bends, and '-' is everything else. DSSP derives these from the pattern of main-chain N–H···O=C hydrogen bonds, not from the sequence.

Three-state secondary structure (P-SEA) collapses the eight DSSP classes into helix (a), strand (b), and coil (c). P-SEA assigns these from Cα geometry alone — distances and angles — without requiring backbone oxygens, so it works on any Cα trace.

φ (phi) and ψ (psi) are the two rotatable backbone dihedrals per residue: φ is the C(i-1)–N–Cα–C torsion, ψ is the N–Cα–C–N(i+1) torsion, both in degrees on (−180°, 180°]. α-helical residues cluster near (−60°, −45°); β-strand residues near (−120°, +130°). A Ramachandran plot is simply a scatter of (φ, ψ) for every residue.

— Global shape and packing —

The geometric summary reports three shape descriptors. Rg (radius of gyration) measures how spread out the Cα atoms are about their centre of mass; compact globular proteins have small Rg, elongated or unfolded ones large. Cα contacts (<8 Å, |i−j|>4) count long-range residue pairs in spatial proximity — high for tightly packed folds, near zero for rods or random coil. The bounding-box extents give the protein's footprint along x, y, z in Å.

SASA measures how much of the protein is reachable by solvent. It is computed by rolling a water-sized probe over the atomic surface and summing the exposed area (Å²). Per-residue SASA distinguishes core (buried, low SASA) from surface (exposed, high SASA) residues; total SASA is a whole-molecule size measure.

Plot images: a contact map (which residues are close in 3D, as an N×N binary image), a Ramachandran scatter (backbone torsion angles, revealing secondary-structure composition at a glance), and — for AlphaFold structures — a PAE heatmap (pairwise prediction confidence).

— Structural neighborhood —

A 3Di character summarizes, for each residue, the relative orientation of the Cα frame of its nearest spatial neighbor. Because it encodes fold topology rather than chemistry, 3Di alignments detect remote structural similarity that sequence alignment misses.

The Foldseek neighbor list gives the closest experimentally determined structures in the PDB, ranked by structural alignment. TM-score near 1 means near-identical fold; near 0.3 means only rough topology match. This is how one finds what a novel AlphaFold prediction most resembles in the solved-structure universe.

— Confidence and disorder —

For AlphaFold models, the B-factor field carries pLDDT — the model's own estimate of local accuracy on a 0–100 scale. Regions with pLDDT<50 should be treated as essentially unmodeled; they often correspond to intrinsically disordered segments.

Crystallographic B-factors measure how much each atom's electron density is smeared out, in Å². They rise in mobile loops and surface residues and fall in the buried interior. In AlphaFold models this column is repurposed to hold pLDDT instead.

Predicted Aligned Error (PAE) is an AlphaFold confidence matrix: entry (i, j) is the expected error in the position of residue j, in ångströms, when the prediction is superimposed on the true structure at residue i. Low PAE within a block of residues means that block is internally rigid and well-predicted; high PAE between two blocks means their relative placement is uncertain even if each block individually is confident.